Protein AF-D7WBK7-F1 (afdb_monomer)

Sequence (264 aa):
MLPGDPGERTDLVVMHDDGRWTGSPGAQDPRPALSLAKLYLGYWVLLEGKPEDQGKVLRMIRTSSDAVAGELDAAYPEAINEVAELFELTNTYSGGFWGRSSTSPYDLARFITAIIDDPVAEPIIRGMANHAPFAEDGFKQDFGTDQMAGVIGSKFGWSDDRSGAFGSVSFGPSWVIAAMSYGDVDEHTNDVHDWIDQSEDDLIFNLDHEEAEERGLTDGTDRLQVWLSDYGRSEPVPAIRPIIPEDDTDGRDTEDADDRDADD

Solvent-accessible surface area (backbone atoms only — not comparable to full-atom values): 14858 Å² total; per-residue (Å²): 134,66,95,71,48,68,51,76,36,37,21,24,26,41,33,36,77,90,36,41,31,33,21,28,88,34,12,63,50,63,42,80,24,24,55,46,36,52,57,38,39,36,46,35,28,49,74,74,42,56,72,78,56,34,71,44,33,33,56,28,54,17,25,60,30,61,70,55,48,53,54,50,35,71,75,42,75,57,26,40,42,54,40,19,60,72,68,68,26,88,41,36,39,61,59,88,44,59,65,54,10,32,25,13,21,40,46,52,24,52,50,51,66,69,36,71,87,34,78,71,34,44,48,51,55,53,10,23,49,55,42,36,69,40,29,73,90,64,50,75,60,75,54,32,45,55,69,43,87,70,54,57,28,36,49,56,20,56,37,96,82,58,46,61,30,29,33,23,36,20,32,41,98,60,37,22,35,13,35,38,21,57,31,31,64,65,59,37,25,50,51,45,56,72,41,51,57,75,85,70,86,78,84,73,94,85,78,63,74,69,70,43,54,80,72,70,70,66,84,87,53,102,76,82,89,70,78,45,49,104,70,60,48,75,50,77,57,79,89,72,80,82,87,69,82,79,77,94,74,83,84,90,75,84,89,78,83,88,84,81,88,81,93,132

InterPro domains:
  IPR012338 Beta-lactamase/transpeptidase-like [G3DSA:3.40.710.10] (1-200)
  IPR012338 Beta-lactamase/transpeptidase-like [SSF56601] (14-181)

Secondary structure (DSSP, 8-state):
--TT-TTTSEEEEEEETTSEEEE-TTTTS-EE-GGGHHHHHHHHHHHHS-HHHHHHHHHHHHTT-HHHHHHHHHH-TTHHHHHHHHTT-TT-B--SSGGG-EE-HHHHHHHHHHHTT-GGGHHHHHHHHT--SB-TTS-B---GGGGSTT--EEEEEE-TTSSSEEEEEEE-SSEEEEEEEES-HHHHHHHHHHHS---S---S----HHHHHHTT--SSSS-----S-TT-EEEEPPPPPP-------S--------------

Radius of gyration: 22.26 Å; Cα contacts (8 Å, |Δi|>4): 476; chains: 1; bounding box: 55×45×94 Å

Structure (mmCIF, N/CA/C/O backbone):
data_AF-D7WBK7-F1
#
_entry.id   AF-D7WBK7-F1
#
loop_
_atom_site.group_PDB
_atom_site.id
_atom_site.type_symbol
_atom_site.label_atom_id
_atom_site.label_alt_id
_atom_site.label_comp_id
_atom_site.label_asym_id
_atom_site.label_entity_id
_atom_site.label_seq_id
_atom_site.pdbx_PDB_ins_code
_atom_site.Cartn_x
_atom_site.Cartn_y
_atom_site.Cartn_z
_atom_site.occupancy
_atom_site.B_iso_or_equiv
_atom_site.auth_seq_id
_atom_site.auth_comp_id
_atom_site.auth_asym_id
_atom_site.auth_atom_id
_atom_site.pdbx_PDB_model_num
ATOM 1 N N . MET A 1 1 ? 21.405 3.377 -19.197 1.00 36.50 1 MET A N 1
ATOM 2 C CA . MET A 1 1 ? 20.232 4.254 -19.091 1.00 36.50 1 MET A CA 1
ATOM 3 C C . MET A 1 1 ? 19.285 3.920 -20.214 1.00 36.50 1 MET A C 1
ATOM 5 O O . MET A 1 1 ? 19.397 4.457 -21.316 1.00 36.50 1 MET A O 1
ATOM 9 N N . LEU A 1 2 ? 18.413 2.960 -19.934 1.00 33.00 2 LEU A N 1
ATOM 10 C CA . LEU A 1 2 ? 17.115 2.924 -20.586 1.00 33.00 2 LEU A CA 1
ATOM 11 C C . LEU A 1 2 ? 16.309 4.099 -19.989 1.00 33.00 2 LEU A C 1
ATOM 13 O O . LEU A 1 2 ? 16.492 4.406 -18.813 1.00 33.00 2 LEU A O 1
ATOM 17 N N . PRO A 1 3 ? 15.497 4.830 -20.763 1.00 34.88 3 PRO A N 1
ATOM 18 C CA . PRO A 1 3 ? 14.554 5.777 -20.174 1.00 34.88 3 PRO A CA 1
ATOM 19 C C . PRO A 1 3 ? 13.592 5.018 -19.244 1.00 34.88 3 PRO A C 1
ATOM 21 O O . PRO A 1 3 ? 12.975 4.054 -19.691 1.00 34.88 3 PRO A O 1
ATOM 24 N N . GLY A 1 4 ? 13.478 5.447 -17.982 1.00 47.03 4 GLY A N 1
ATOM 25 C CA . GLY A 1 4 ? 12.690 4.744 -16.958 1.00 47.03 4 GLY A CA 1
ATOM 26 C C . GLY A 1 4 ? 13.514 3.976 -15.923 1.00 47.03 4 GLY A C 1
ATOM 27 O O . GLY A 1 4 ? 12.983 3.053 -15.317 1.00 47.03 4 GLY A O 1
ATOM 28 N N . ASP A 1 5 ? 14.787 4.336 -15.710 1.00 50.59 5 ASP A N 1
ATOM 29 C CA . ASP A 1 5 ? 15.568 3.722 -14.637 1.00 50.59 5 ASP A CA 1
ATOM 30 C C . ASP A 1 5 ? 14.857 3.913 -13.262 1.00 50.59 5 ASP A C 1
ATOM 32 O O . ASP A 1 5 ? 14.190 4.924 -12.996 1.00 50.59 5 ASP A O 1
ATOM 36 N N . PRO A 1 6 ? 14.989 2.932 -12.367 1.00 50.88 6 PRO A N 1
ATOM 37 C CA . PRO A 1 6 ? 14.501 2.969 -10.982 1.00 50.88 6 PRO A CA 1
ATOM 38 C C . PRO A 1 6 ? 14.918 4.207 -10.202 1.00 50.88 6 PRO A C 1
ATOM 40 O O . PRO A 1 6 ? 16.070 4.641 -10.241 1.00 50.88 6 PRO A O 1
ATOM 43 N N . GLY A 1 7 ? 13.987 4.747 -9.426 1.00 52.56 7 GLY A N 1
ATOM 44 C CA . GLY A 1 7 ? 14.188 6.005 -8.711 1.00 52.56 7 GLY A CA 1
ATOM 45 C C . GLY A 1 7 ? 14.014 7.256 -9.574 1.00 52.56 7 GLY A C 1
ATOM 46 O O . GLY A 1 7 ? 13.924 8.344 -9.015 1.00 52.56 7 GLY A O 1
ATOM 47 N N . GLU A 1 8 ? 13.881 7.144 -10.905 1.00 70.81 8 GLU A N 1
ATOM 48 C CA . GLU A 1 8 ? 13.374 8.252 -11.731 1.00 70.81 8 GLU A CA 1
ATOM 49 C C . GLU A 1 8 ? 11.854 8.164 -11.899 1.00 70.81 8 GLU A C 1
ATOM 51 O O . GLU A 1 8 ? 11.136 9.112 -11.573 1.00 70.81 8 GLU A O 1
ATOM 56 N N . ARG A 1 9 ? 11.343 7.016 -12.371 1.00 86.69 9 ARG A N 1
ATOM 57 C CA . ARG A 1 9 ? 9.902 6.816 -12.602 1.00 86.69 9 ARG A CA 1
ATOM 58 C C . ARG A 1 9 ? 9.242 5.980 -11.519 1.00 86.69 9 ARG A C 1
ATOM 60 O O . ARG A 1 9 ? 8.265 6.438 -10.921 1.00 86.69 9 ARG A O 1
ATOM 67 N N . THR A 1 10 ? 9.793 4.797 -11.275 1.00 89.25 10 THR A N 1
ATOM 68 C CA . THR A 1 10 ? 9.223 3.774 -10.397 1.00 89.25 10 THR A CA 1
ATOM 69 C C . THR A 1 10 ? 10.152 3.504 -9.231 1.00 89.25 10 THR A C 1
ATOM 71 O O . THR A 1 10 ? 11.354 3.311 -9.414 1.00 89.25 10 THR A O 1
ATOM 74 N N . ASP A 1 11 ? 9.572 3.486 -8.037 1.00 89.75 11 ASP A N 1
ATOM 75 C CA . ASP A 1 11 ? 10.209 2.961 -6.842 1.00 89.75 11 ASP A CA 1
ATOM 76 C C . ASP A 1 11 ? 9.487 1.710 -6.376 1.00 89.75 11 ASP A C 1
ATOM 78 O O . ASP A 1 11 ? 8.262 1.625 -6.471 1.00 89.75 11 ASP A O 1
ATOM 82 N N . LEU A 1 12 ? 10.244 0.744 -5.862 1.00 91.06 12 LEU A N 1
ATOM 83 C CA . LEU A 1 12 ? 9.684 -0.509 -5.378 1.00 91.06 12 LEU A CA 1
ATOM 84 C C . LEU A 1 12 ? 10.500 -1.124 -4.256 1.00 91.06 12 LEU A C 1
ATOM 86 O O . LEU A 1 12 ? 11.667 -0.786 -4.050 1.00 91.06 12 LEU A O 1
ATOM 90 N N . VAL A 1 13 ? 9.872 -2.067 -3.568 1.00 89.56 13 VAL A N 1
ATOM 91 C CA . VAL A 1 13 ? 10.477 -2.895 -2.536 1.00 89.56 13 VAL A CA 1
ATOM 92 C C . VAL A 1 13 ? 9.879 -4.299 -2.569 1.00 89.56 13 VAL A C 1
ATOM 94 O O . VAL A 1 13 ? 8.690 -4.472 -2.834 1.00 89.56 13 VAL A O 1
ATOM 97 N N . VAL A 1 14 ? 10.707 -5.283 -2.246 1.00 89.56 14 VAL A N 1
ATOM 98 C CA . VAL A 1 14 ? 10.334 -6.634 -1.840 1.00 89.56 14 VAL A CA 1
ATOM 99 C C . VAL A 1 14 ? 10.775 -6.791 -0.389 1.00 89.56 14 VAL A C 1
ATOM 101 O O . VAL A 1 14 ? 11.952 -6.620 -0.080 1.00 89.56 14 VAL A O 1
ATOM 104 N N . MET A 1 15 ? 9.840 -7.069 0.509 1.00 88.19 15 MET A N 1
ATOM 105 C CA . MET A 1 15 ? 10.082 -7.319 1.927 1.00 88.19 15 MET A CA 1
ATOM 106 C C . MET A 1 15 ? 9.795 -8.782 2.238 1.00 88.19 15 MET A C 1
ATOM 108 O O . MET A 1 15 ? 8.803 -9.321 1.760 1.00 88.19 15 MET A O 1
ATOM 112 N N . HIS A 1 16 ? 10.654 -9.410 3.030 1.00 83.88 16 HIS A N 1
ATOM 113 C CA . HIS A 1 16 ? 10.532 -10.795 3.467 1.00 83.88 16 HIS A CA 1
ATOM 114 C C . HIS A 1 16 ? 10.109 -10.866 4.937 1.00 83.88 16 HIS A C 1
ATOM 116 O O . HIS A 1 16 ? 10.359 -9.946 5.721 1.00 83.88 16 HIS A O 1
ATOM 122 N N . ASP A 1 17 ? 9.479 -11.976 5.307 1.00 77.50 17 ASP A N 1
ATOM 123 C CA . ASP A 1 17 ? 9.024 -12.271 6.671 1.00 77.50 17 ASP A CA 1
ATOM 124 C C . ASP A 1 17 ? 10.165 -12.350 7.703 1.00 77.50 17 ASP A C 1
ATOM 126 O O . ASP A 1 17 ? 9.974 -12.028 8.875 1.00 77.50 17 ASP A O 1
ATOM 130 N N . ASP A 1 18 ? 11.377 -12.689 7.262 1.00 74.81 18 ASP A N 1
ATOM 131 C CA . ASP A 1 18 ? 12.598 -12.655 8.074 1.00 74.81 18 ASP A CA 1
ATOM 132 C C . ASP A 1 18 ? 13.130 -11.237 8.351 1.00 74.81 18 ASP A C 1
ATOM 134 O O . ASP A 1 18 ? 14.172 -11.062 8.991 1.00 74.81 18 ASP A O 1
ATOM 138 N N . GLY A 1 19 ? 12.405 -10.216 7.892 1.00 75.12 19 GLY A N 1
ATOM 139 C CA . GLY A 1 19 ? 12.714 -8.819 8.133 1.00 75.12 19 GLY A CA 1
ATOM 140 C C . GLY A 1 19 ? 13.811 -8.279 7.230 1.00 75.12 19 GLY A C 1
ATOM 141 O O . GLY A 1 19 ? 14.358 -7.227 7.533 1.00 75.12 19 GLY A O 1
ATOM 142 N N . ARG A 1 20 ? 14.171 -8.938 6.130 1.00 80.62 20 ARG A N 1
ATOM 143 C CA . ARG A 1 20 ? 15.024 -8.331 5.097 1.00 80.62 20 ARG A CA 1
ATOM 144 C C . ARG A 1 20 ? 14.178 -7.710 4.004 1.00 80.62 20 ARG A C 1
ATOM 146 O O . ARG A 1 20 ? 13.092 -8.189 3.696 1.00 80.62 20 ARG A O 1
ATOM 153 N N . TRP A 1 21 ? 14.698 -6.675 3.363 1.00 84.00 21 TRP A N 1
ATOM 154 C CA . TRP A 1 21 ? 14.070 -6.102 2.181 1.00 84.00 21 TRP A CA 1
ATOM 155 C C . TRP A 1 21 ? 15.093 -5.790 1.100 1.00 84.00 21 TRP A C 1
ATOM 157 O O . TRP A 1 21 ? 16.271 -5.596 1.389 1.00 84.00 21 TRP A O 1
ATOM 167 N N . THR A 1 22 ? 14.644 -5.764 -0.153 1.00 79.94 22 THR A N 1
ATOM 168 C CA . THR A 1 22 ? 15.409 -5.248 -1.293 1.00 79.94 22 THR A CA 1
ATOM 169 C C . THR A 1 22 ? 14.552 -4.297 -2.113 1.00 79.94 22 THR A C 1
ATOM 171 O O . THR A 1 22 ? 13.362 -4.537 -2.269 1.00 79.94 22 THR A O 1
ATOM 174 N N . GLY A 1 23 ? 15.104 -3.194 -2.613 1.00 80.38 23 GLY A N 1
ATOM 175 C CA . GLY A 1 23 ? 14.315 -2.212 -3.358 1.00 80.38 23 GLY A CA 1
ATOM 176 C C . GLY A 1 23 ? 15.128 -1.234 -4.193 1.00 80.38 23 GLY A C 1
ATOM 177 O O . GLY A 1 23 ? 16.359 -1.285 -4.226 1.00 80.38 23 GLY A O 1
ATOM 178 N N . SER A 1 24 ? 14.428 -0.329 -4.874 1.00 82.12 24 SER A N 1
ATOM 179 C CA . SER A 1 24 ? 15.047 0.766 -5.625 1.00 82.12 24 SER A CA 1
ATOM 180 C C . SER A 1 24 ? 15.764 1.760 -4.691 1.00 82.12 24 SER A C 1
ATOM 182 O O . SER A 1 24 ? 15.468 1.832 -3.494 1.00 82.12 24 SER A O 1
ATOM 184 N N . PRO A 1 25 ? 16.684 2.596 -5.211 1.00 79.69 25 PRO A N 1
ATOM 185 C CA . PRO A 1 25 ? 17.304 3.663 -4.426 1.00 79.69 25 PRO A CA 1
ATOM 186 C C . PRO A 1 25 ? 16.321 4.628 -3.745 1.00 79.69 25 PRO A C 1
ATOM 188 O O . PRO A 1 25 ? 16.647 5.115 -2.664 1.00 79.69 25 PRO A O 1
ATOM 191 N N . GLY A 1 26 ? 15.162 4.887 -4.364 1.00 83.31 26 GLY A N 1
ATOM 192 C CA . GLY A 1 26 ? 14.087 5.742 -3.850 1.00 83.31 26 GLY A CA 1
ATOM 193 C C . GLY A 1 26 ? 12.952 4.970 -3.168 1.00 83.31 26 GLY A C 1
ATOM 194 O O . GLY A 1 26 ? 11.873 5.516 -2.971 1.00 83.31 26 GLY A O 1
ATOM 195 N N . ALA A 1 27 ? 13.154 3.705 -2.775 1.00 86.94 27 ALA A N 1
ATOM 196 C CA . ALA A 1 27 ? 12.112 2.888 -2.136 1.00 86.94 27 ALA A CA 1
ATOM 197 C C . ALA A 1 27 ? 11.504 3.526 -0.871 1.00 86.94 27 ALA A C 1
ATOM 199 O O . ALA A 1 27 ? 10.378 3.203 -0.497 1.00 86.94 27 ALA A O 1
ATOM 200 N N . GLN A 1 28 ? 12.241 4.425 -0.214 1.00 92.38 28 GLN A N 1
ATOM 201 C CA . GLN A 1 28 ? 11.796 5.177 0.961 1.00 92.38 28 GLN A CA 1
ATOM 202 C C . GLN A 1 28 ? 11.263 6.577 0.623 1.00 92.38 28 GLN A C 1
ATOM 204 O O . GLN A 1 28 ? 10.717 7.234 1.504 1.00 92.38 28 GLN A O 1
ATOM 209 N N . ASP A 1 29 ? 11.372 7.036 -0.623 1.00 92.31 29 ASP A N 1
ATOM 210 C CA . ASP A 1 29 ? 10.924 8.371 -1.002 1.00 92.31 29 ASP A CA 1
ATOM 211 C C . ASP A 1 29 ? 9.384 8.429 -1.055 1.00 92.31 29 ASP A C 1
ATOM 213 O O . ASP A 1 29 ? 8.739 7.550 -1.641 1.00 92.31 29 ASP A O 1
ATOM 217 N N . PRO A 1 30 ? 8.756 9.455 -0.448 1.00 96.19 30 PRO A N 1
ATOM 218 C CA . PRO A 1 30 ? 7.307 9.573 -0.433 1.00 96.19 30 PRO A CA 1
ATOM 219 C C . PRO A 1 30 ? 6.746 9.895 -1.825 1.00 96.19 30 PRO A C 1
ATOM 221 O O . PRO A 1 30 ? 7.193 10.812 -2.520 1.00 96.19 30 PRO A O 1
ATOM 224 N N . ARG A 1 31 ? 5.685 9.180 -2.191 1.00 95.88 31 ARG A N 1
ATOM 225 C CA . ARG A 1 31 ? 4.875 9.315 -3.405 1.00 95.88 31 ARG A CA 1
ATOM 226 C C . ARG A 1 31 ? 3.385 9.400 -3.029 1.00 95.88 31 ARG A C 1
ATOM 228 O O . ARG A 1 31 ? 3.012 9.036 -1.910 1.00 95.88 31 ARG A O 1
ATOM 235 N N . PRO A 1 32 ? 2.501 9.884 -3.922 1.00 96.81 32 PRO A N 1
ATOM 236 C CA . PRO A 1 32 ? 1.066 9.935 -3.641 1.00 96.81 32 PRO A CA 1
ATOM 237 C C . PRO A 1 32 ? 0.505 8.547 -3.296 1.00 96.81 32 PRO A C 1
ATOM 239 O O . PRO A 1 32 ? 0.615 7.623 -4.096 1.00 96.81 32 PRO A O 1
ATOM 242 N N . ALA A 1 33 ? -0.122 8.399 -2.128 1.00 97.50 33 ALA A N 1
ATOM 243 C CA . ALA A 1 33 ? -0.659 7.119 -1.661 1.00 97.50 33 ALA A CA 1
ATOM 244 C C . ALA A 1 33 ? -1.931 6.700 -2.415 1.00 97.50 33 ALA A C 1
ATOM 246 O O . ALA A 1 33 ? -2.200 5.509 -2.568 1.00 97.50 33 ALA A O 1
ATOM 247 N N . LEU A 1 34 ? -2.720 7.658 -2.915 1.00 96.38 34 LEU A N 1
ATOM 248 C CA . LEU A 1 34 ? -3.926 7.384 -3.707 1.00 96.38 34 LEU A CA 1
ATOM 249 C C . LEU A 1 34 ? -4.865 6.420 -2.946 1.00 96.38 34 LEU A C 1
ATOM 251 O O . LEU A 1 34 ? -5.047 6.530 -1.733 1.00 96.38 34 LEU A O 1
ATOM 255 N N . SER A 1 35 ? -5.447 5.433 -3.631 1.00 98.25 35 SER A N 1
ATOM 256 C CA . SER A 1 35 ? -6.278 4.398 -3.000 1.00 98.25 35 SER A CA 1
ATOM 257 C C . SER A 1 35 ? -5.526 3.413 -2.092 1.00 98.25 35 SER A C 1
ATOM 259 O O . SER A 1 35 ? -6.189 2.612 -1.429 1.00 98.25 35 SER A O 1
ATOM 261 N N . LEU A 1 36 ? -4.192 3.471 -2.003 1.00 98.81 36 LEU A N 1
ATOM 262 C CA . LEU A 1 36 ? -3.419 2.686 -1.030 1.00 98.81 36 LEU A CA 1
ATOM 263 C C . LEU A 1 36 ? -3.611 3.235 0.391 1.00 98.81 36 LEU A C 1
ATOM 265 O O . LEU A 1 36 ? -3.623 2.461 1.341 1.00 98.81 36 LEU A O 1
ATOM 269 N N . ALA A 1 37 ? -3.901 4.536 0.541 1.00 98.69 37 ALA A N 1
ATOM 270 C CA . ALA A 1 37 ? -4.185 5.165 1.836 1.00 98.69 37 ALA A CA 1
ATOM 271 C C . ALA A 1 37 ? -5.360 4.518 2.597 1.00 98.69 37 ALA A C 1
ATOM 273 O O . ALA A 1 37 ? -5.430 4.579 3.824 1.00 98.69 37 ALA A O 1
ATOM 274 N N . LYS A 1 38 ? -6.268 3.850 1.871 1.00 98.81 38 LYS A N 1
ATOM 275 C CA . LYS A 1 38 ? -7.394 3.097 2.441 1.00 98.81 38 LYS A CA 1
ATOM 276 C C . LYS A 1 38 ? -6.939 1.951 3.353 1.00 98.81 38 LYS A C 1
ATOM 278 O O . LYS A 1 38 ? -7.721 1.537 4.200 1.00 98.81 38 LYS A O 1
ATOM 283 N N . LEU A 1 39 ? -5.712 1.448 3.189 1.00 98.88 39 LEU A N 1
ATOM 284 C CA . LEU A 1 39 ? -5.122 0.430 4.062 1.00 98.88 39 LEU A CA 1
ATOM 285 C C . LEU A 1 39 ? -4.903 0.985 5.476 1.00 98.88 39 LEU A C 1
ATOM 287 O O . LEU A 1 39 ? -5.374 0.391 6.441 1.00 98.88 39 LEU A O 1
ATOM 291 N N . TYR A 1 40 ? -4.284 2.164 5.584 1.00 98.81 40 TYR A N 1
ATOM 292 C CA . TYR A 1 40 ? -4.043 2.836 6.864 1.00 98.81 40 TYR A CA 1
ATOM 293 C C . TYR A 1 40 ? -5.350 3.280 7.522 1.00 98.81 40 TYR A C 1
ATOM 295 O O . TYR A 1 40 ? -5.608 2.955 8.677 1.00 98.81 40 TYR A O 1
ATOM 303 N N . LEU A 1 41 ? -6.222 3.942 6.753 1.00 98.88 41 LEU A N 1
ATOM 304 C CA . LEU A 1 41 ? -7.547 4.350 7.225 1.00 98.88 41 LEU A CA 1
ATOM 305 C C . LEU A 1 41 ? -8.367 3.144 7.705 1.00 98.88 41 LEU A C 1
ATOM 307 O O . LEU A 1 41 ? -8.983 3.187 8.764 1.00 98.88 41 LEU A O 1
ATOM 311 N N . GLY A 1 42 ? -8.363 2.056 6.931 1.00 98.81 42 GLY A N 1
ATOM 312 C CA . GLY A 1 42 ? -9.075 0.832 7.275 1.00 98.81 42 GLY A CA 1
ATOM 313 C C . GLY A 1 42 ? -8.565 0.206 8.566 1.00 98.81 42 GLY A C 1
ATOM 314 O O . GLY A 1 42 ? -9.377 -0.235 9.371 1.00 98.81 42 GLY A O 1
ATOM 315 N N . TYR A 1 43 ? -7.249 0.193 8.781 1.00 98.81 43 TYR A N 1
ATOM 316 C CA . TYR A 1 43 ? -6.663 -0.420 9.970 1.00 98.81 43 TYR A CA 1
ATOM 317 C C . TYR A 1 43 ? -7.030 0.354 11.230 1.00 98.81 43 TYR A C 1
ATOM 319 O O . TYR A 1 43 ? -7.508 -0.241 12.191 1.00 98.81 43 TYR A O 1
ATOM 327 N N . TRP A 1 44 ? -6.912 1.682 11.188 1.00 98.62 44 TRP A N 1
ATOM 328 C CA . TRP A 1 44 ? -7.348 2.526 12.296 1.00 98.62 44 TRP A CA 1
ATOM 329 C C . TRP A 1 44 ? -8.826 2.296 12.623 1.00 98.62 44 TRP A C 1
ATOM 331 O O . TRP A 1 44 ? -9.189 2.094 13.775 1.00 98.62 44 TRP A O 1
ATOM 341 N N . VAL A 1 45 ? -9.692 2.253 11.602 1.00 98.81 45 VAL A N 1
ATOM 342 C CA . VAL A 1 45 ? -11.132 2.029 11.803 1.00 98.81 45 VAL A CA 1
ATOM 343 C C . VAL A 1 45 ? -11.406 0.661 12.425 1.00 98.81 45 VAL A C 1
ATOM 345 O O . VAL A 1 45 ? -12.318 0.549 13.238 1.00 98.81 45 VAL A O 1
ATOM 348 N N . LEU A 1 46 ? -10.635 -0.371 12.076 1.00 98.75 46 LEU A N 1
ATOM 349 C CA . LEU A 1 46 ? -10.749 -1.696 12.691 1.00 98.75 46 LEU A CA 1
ATOM 350 C C . LEU A 1 46 ? -10.314 -1.708 14.156 1.00 98.75 46 LEU A C 1
ATOM 352 O O . LEU A 1 46 ? -10.915 -2.435 14.943 1.00 98.75 46 LEU A O 1
ATOM 356 N N . LEU A 1 47 ? -9.323 -0.894 14.510 1.00 97.69 47 LEU A N 1
ATOM 357 C CA . LEU A 1 47 ? -8.797 -0.798 15.866 1.00 97.69 47 LEU A CA 1
ATOM 358 C C . LEU A 1 47 ? -9.690 0.062 16.781 1.00 97.69 47 LEU A C 1
ATOM 360 O O . LEU A 1 47 ? -10.095 -0.393 17.844 1.00 97.69 47 LEU A O 1
ATOM 364 N N . GLU A 1 48 ? -10.052 1.267 16.335 1.00 97.88 48 GLU A N 1
ATOM 365 C CA . GLU A 1 48 ? -10.648 2.327 17.171 1.00 97.88 48 GLU A CA 1
ATOM 366 C C . GLU A 1 48 ? -12.056 2.757 16.716 1.00 97.88 48 GLU A C 1
ATOM 368 O O . GLU A 1 48 ? -12.815 3.404 17.445 1.00 97.88 48 GLU A O 1
ATOM 373 N N . GLY A 1 49 ? -12.430 2.421 15.480 1.00 97.94 49 GLY A N 1
ATOM 374 C CA . GLY A 1 49 ? -13.687 2.852 14.877 1.00 97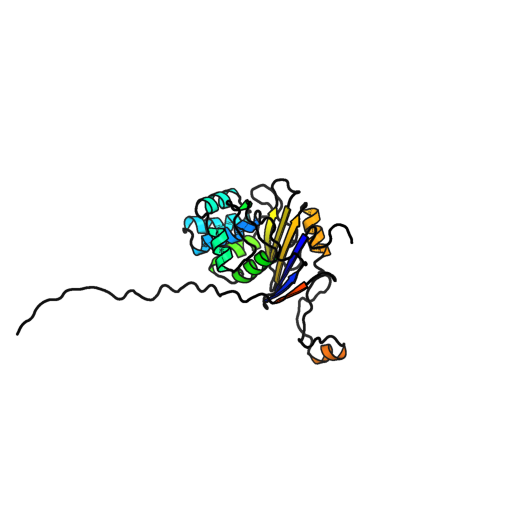.94 49 GLY A CA 1
ATOM 375 C C . GLY A 1 49 ? -14.917 2.186 15.493 1.00 97.94 49 GLY A C 1
ATOM 376 O O . GLY A 1 49 ? -14.875 1.108 16.085 1.00 97.94 49 GLY A O 1
ATOM 377 N N . LYS A 1 50 ? -16.083 2.810 15.303 1.00 97.81 50 LYS A N 1
ATOM 378 C CA . LYS A 1 50 ? -17.360 2.225 15.742 1.00 97.81 50 LYS A CA 1
ATOM 379 C C . LYS A 1 50 ? -17.656 0.927 14.977 1.00 97.81 50 LYS A C 1
ATOM 381 O O . LYS A 1 50 ? -17.345 0.851 13.787 1.00 97.81 50 LYS A O 1
ATOM 386 N N . PRO A 1 51 ? -18.387 -0.039 15.568 1.00 97.69 51 PRO A N 1
ATOM 387 C CA . PRO A 1 51 ? -18.712 -1.307 14.901 1.00 97.69 51 PRO A CA 1
ATOM 388 C C . PRO A 1 51 ? -19.372 -1.162 13.518 1.00 97.69 51 PRO A C 1
ATOM 390 O O . PRO A 1 51 ? -19.135 -1.962 12.614 1.00 97.69 51 PRO A O 1
ATOM 393 N N . GLU A 1 52 ? -20.193 -0.125 13.328 1.00 97.69 52 GLU A N 1
ATOM 394 C CA . GLU A 1 52 ? -20.831 0.171 12.039 1.00 97.69 52 GLU A CA 1
ATOM 395 C C . GLU A 1 52 ? -19.820 0.565 10.952 1.00 97.69 52 GLU A C 1
ATOM 397 O O . GLU A 1 52 ? -20.014 0.232 9.784 1.00 97.69 52 GLU A O 1
ATOM 402 N N . ASP A 1 53 ? -18.739 1.244 11.332 1.00 98.69 53 ASP A N 1
ATOM 403 C CA . ASP A 1 53 ? -17.673 1.684 10.434 1.00 98.69 53 ASP A CA 1
ATOM 404 C C . ASP A 1 53 ? -16.666 0.563 10.168 1.00 98.69 53 ASP A C 1
ATOM 406 O O . ASP A 1 53 ? -16.286 0.343 9.016 1.00 98.69 53 ASP A O 1
ATOM 410 N N . GLN A 1 54 ? -16.340 -0.231 11.194 1.00 98.56 54 GLN A N 1
ATOM 411 C CA . GLN A 1 54 ? -15.557 -1.467 11.065 1.00 98.56 54 GLN A CA 1
ATOM 412 C C . GLN A 1 54 ? -16.145 -2.392 9.988 1.00 98.56 54 GLN A C 1
ATOM 414 O O . GLN A 1 54 ? -15.433 -2.882 9.107 1.00 98.56 54 GLN A O 1
ATOM 419 N N . GLY A 1 55 ? -17.474 -2.556 9.983 1.00 97.38 55 GLY A N 1
ATOM 420 C CA . GLY A 1 55 ? -18.191 -3.363 8.992 1.00 97.38 55 GLY A CA 1
ATOM 421 C C . GLY A 1 55 ? -18.051 -2.883 7.538 1.00 97.38 55 GLY A C 1
ATOM 422 O O . GLY A 1 55 ? -18.333 -3.648 6.611 1.00 97.38 55 GLY A O 1
ATOM 423 N N . LYS A 1 56 ? -17.595 -1.645 7.304 1.00 98.62 56 LYS A N 1
ATOM 424 C CA . LYS A 1 56 ? -17.406 -1.073 5.960 1.00 98.62 56 LYS A CA 1
ATOM 425 C C . LYS A 1 56 ? -16.018 -1.363 5.381 1.00 98.62 56 LYS A C 1
ATOM 427 O O . LYS A 1 56 ? -15.869 -1.345 4.155 1.00 98.62 56 LYS A O 1
ATOM 432 N N . VAL A 1 57 ? -15.023 -1.669 6.221 1.00 98.88 57 VAL A N 1
ATOM 433 C CA . VAL A 1 57 ? -13.607 -1.764 5.815 1.00 98.88 57 VAL A CA 1
ATOM 434 C C . VAL A 1 57 ? -13.380 -2.844 4.760 1.00 98.88 57 VAL A C 1
ATOM 436 O O . VAL A 1 57 ? -12.779 -2.565 3.724 1.00 98.88 57 VAL A O 1
ATOM 439 N N . LEU A 1 58 ? -13.949 -4.042 4.938 1.00 98.44 58 LEU A N 1
ATOM 440 C CA . LEU A 1 58 ? -13.817 -5.125 3.954 1.00 98.44 58 LEU A CA 1
ATOM 441 C C . LEU A 1 58 ? -14.275 -4.689 2.552 1.00 98.44 58 LEU A C 1
ATOM 443 O O . LEU A 1 58 ? -13.589 -4.941 1.560 1.00 98.44 58 LEU A O 1
ATOM 447 N N . ARG A 1 59 ? -15.435 -4.021 2.459 1.00 98.19 59 ARG A N 1
ATOM 448 C CA . ARG A 1 59 ? -15.961 -3.508 1.185 1.00 98.19 59 ARG A CA 1
ATOM 449 C C . ARG A 1 59 ? -15.044 -2.427 0.620 1.00 98.19 59 ARG A C 1
ATOM 451 O O . ARG A 1 59 ? -14.736 -2.476 -0.568 1.00 98.19 59 ARG A O 1
ATOM 458 N N . MET A 1 60 ? -14.609 -1.485 1.460 1.00 98.81 60 MET A N 1
ATOM 459 C CA . MET A 1 60 ? -13.720 -0.394 1.058 1.00 98.81 60 MET A CA 1
ATOM 460 C C . MET A 1 60 ? -12.451 -0.918 0.391 1.00 98.81 60 MET A C 1
ATOM 462 O O . MET A 1 60 ? -12.108 -0.453 -0.694 1.00 98.81 60 MET A O 1
ATOM 466 N N . ILE A 1 61 ? -11.789 -1.898 1.009 1.00 98.88 61 ILE A N 1
ATOM 467 C CA . ILE A 1 61 ? -10.566 -2.500 0.475 1.00 98.88 61 ILE A CA 1
ATOM 468 C C . ILE A 1 61 ? -10.866 -3.274 -0.807 1.00 98.88 61 ILE A C 1
ATOM 470 O O . ILE A 1 61 ? -10.262 -2.996 -1.843 1.00 98.88 61 ILE A O 1
ATOM 474 N N . ARG A 1 62 ? -11.854 -4.178 -0.768 1.00 98.50 62 ARG A N 1
ATOM 475 C CA . ARG A 1 62 ? -12.180 -5.078 -1.881 1.00 98.50 62 ARG A CA 1
ATOM 476 C C . ARG A 1 62 ? -12.549 -4.347 -3.172 1.00 98.50 62 ARG A C 1
ATOM 478 O O . ARG A 1 62 ? -12.124 -4.756 -4.251 1.00 98.50 62 ARG A O 1
ATOM 485 N N . THR A 1 63 ? -13.380 -3.309 -3.088 1.00 98.44 63 THR A N 1
ATOM 486 C CA . THR A 1 63 ? -13.869 -2.575 -4.270 1.00 98.44 63 THR A CA 1
ATOM 487 C C . THR A 1 63 ? -13.188 -1.225 -4.451 1.00 98.44 63 THR A C 1
ATOM 489 O O . THR A 1 63 ? -13.634 -0.438 -5.280 1.00 98.44 63 THR A O 1
ATOM 492 N N . SER A 1 64 ? -12.161 -0.923 -3.651 1.00 98.44 64 SER A N 1
ATOM 493 C CA . SER A 1 64 ? -11.497 0.382 -3.616 1.00 98.44 64 SER A CA 1
ATOM 494 C C . SER A 1 64 ? -12.483 1.562 -3.544 1.00 98.44 64 SER A C 1
ATOM 496 O O . SER A 1 64 ? -12.340 2.537 -4.270 1.00 98.44 64 SER A O 1
ATOM 498 N N . SER A 1 65 ? -13.512 1.464 -2.693 1.00 98.69 65 SER A N 1
ATOM 499 C CA . SER A 1 65 ? -14.616 2.440 -2.646 1.00 98.69 65 SER A CA 1
ATOM 500 C C . SER A 1 65 ? -14.170 3.801 -2.102 1.00 98.69 65 SER A C 1
ATOM 502 O O . SER A 1 65 ? -13.856 3.930 -0.916 1.00 98.69 65 SER A O 1
ATOM 504 N N . ASP A 1 66 ? -14.195 4.829 -2.950 1.00 98.25 66 ASP A N 1
ATOM 505 C CA . ASP A 1 66 ? -13.915 6.218 -2.560 1.00 98.25 66 ASP A CA 1
ATOM 506 C C . ASP A 1 66 ? -15.027 6.818 -1.706 1.00 98.25 66 ASP A C 1
ATOM 508 O O . ASP A 1 66 ? -14.753 7.623 -0.819 1.00 98.25 66 ASP A O 1
ATOM 512 N N . ALA A 1 67 ? -16.276 6.402 -1.934 1.00 98.38 67 ALA A N 1
ATOM 513 C CA . ALA A 1 67 ? -17.410 6.858 -1.140 1.00 98.38 67 ALA A CA 1
ATOM 514 C C . ALA A 1 67 ? -17.262 6.435 0.328 1.00 98.38 67 ALA A C 1
ATOM 516 O O . ALA A 1 67 ? -17.417 7.261 1.224 1.00 98.38 67 ALA A O 1
ATOM 517 N N . VAL A 1 68 ? -16.902 5.167 0.569 1.00 98.75 68 VAL A N 1
ATOM 518 C CA . VAL A 1 68 ? -16.654 4.669 1.929 1.00 98.75 68 VAL A CA 1
ATOM 519 C C . VAL A 1 68 ? -15.405 5.313 2.525 1.00 98.75 68 VAL A C 1
ATOM 521 O O . VAL A 1 68 ? -15.440 5.729 3.676 1.00 98.75 68 VAL A O 1
ATOM 524 N N . ALA A 1 69 ? -14.322 5.448 1.754 1.00 98.69 69 ALA A N 1
ATOM 525 C CA . ALA A 1 69 ? -13.113 6.101 2.253 1.00 98.69 69 ALA A CA 1
ATOM 526 C C . ALA A 1 69 ? -13.360 7.563 2.641 1.00 98.69 69 ALA A C 1
ATOM 528 O O . ALA A 1 69 ? -12.909 7.991 3.693 1.00 98.69 69 ALA A O 1
ATOM 529 N N . GLY A 1 70 ? -14.122 8.314 1.841 1.00 98.50 70 GLY A N 1
ATOM 530 C CA . GLY A 1 70 ? -14.490 9.692 2.162 1.00 98.50 70 GLY A CA 1
ATOM 531 C C . GLY A 1 70 ? -15.375 9.806 3.404 1.00 98.50 70 GLY A C 1
ATOM 532 O O . GLY A 1 70 ? -15.201 10.734 4.186 1.00 98.50 70 GLY A O 1
ATOM 533 N N . GLU A 1 71 ? -16.298 8.863 3.611 1.00 98.56 71 GLU A N 1
ATOM 534 C CA . GLU A 1 71 ? -17.111 8.802 4.831 1.00 98.56 71 GLU A CA 1
ATOM 535 C C . GLU A 1 71 ? -16.248 8.536 6.074 1.00 98.56 71 GLU A C 1
ATOM 537 O O . GLU A 1 71 ? -16.367 9.254 7.066 1.00 98.56 71 GLU A O 1
ATOM 542 N N . LEU A 1 72 ? -15.364 7.536 6.005 1.00 98.75 72 LEU A N 1
ATOM 543 C CA . LEU A 1 72 ? -14.504 7.143 7.122 1.00 98.75 72 LEU A CA 1
ATOM 544 C C . LEU A 1 72 ? -13.445 8.207 7.441 1.00 98.75 72 LEU A C 1
ATOM 546 O O . LEU A 1 72 ? -13.264 8.538 8.603 1.00 98.75 72 LEU A O 1
ATOM 550 N N . ASP A 1 73 ? -12.801 8.795 6.433 1.00 98.56 73 ASP A N 1
ATOM 551 C CA . ASP A 1 73 ? -11.815 9.876 6.604 1.00 98.56 73 ASP A CA 1
ATOM 552 C C . ASP A 1 73 ? -12.453 11.141 7.201 1.00 98.56 73 ASP A C 1
ATOM 554 O O . ASP A 1 73 ? -11.852 11.820 8.026 1.00 98.56 73 ASP A O 1
ATOM 558 N N . ALA A 1 74 ? -13.707 11.444 6.844 1.00 98.25 74 ALA A N 1
ATOM 559 C CA . ALA A 1 74 ? -14.439 12.557 7.448 1.00 98.25 74 ALA A CA 1
ATOM 560 C C . ALA A 1 74 ? -14.821 12.293 8.915 1.00 98.25 74 ALA A C 1
ATOM 562 O O . ALA A 1 74 ? -14.918 13.240 9.699 1.00 98.25 74 ALA A O 1
ATOM 563 N N . ALA A 1 75 ? -15.076 11.033 9.273 1.00 98.44 75 ALA A N 1
ATOM 564 C CA . ALA A 1 75 ? -15.371 10.632 10.644 1.00 98.44 75 ALA A CA 1
ATOM 565 C C . ALA A 1 75 ? -14.108 10.552 11.519 1.00 98.44 75 ALA A C 1
ATOM 567 O O . ALA A 1 75 ? -14.196 10.864 12.706 1.00 98.44 75 ALA A O 1
ATOM 568 N N . TYR A 1 76 ? -12.973 10.172 10.924 1.00 98.25 76 TYR A N 1
ATOM 569 C CA . TYR A 1 76 ? -11.708 9.862 11.597 1.00 98.25 76 TYR A CA 1
ATOM 570 C C . TYR A 1 76 ? -10.508 10.511 10.868 1.00 98.25 76 TYR A C 1
ATOM 572 O O . TYR A 1 76 ? -9.671 9.809 10.292 1.00 98.25 76 TYR A O 1
ATOM 580 N N . PRO A 1 77 ? -10.414 11.854 10.829 1.00 97.38 77 PRO A N 1
ATOM 581 C CA . PRO A 1 77 ? -9.387 12.572 10.060 1.00 97.38 77 PRO A CA 1
ATOM 582 C C . PRO A 1 77 ? -7.940 12.341 10.543 1.00 97.38 77 PRO A C 1
ATOM 584 O O . PRO A 1 77 ? -6.986 12.621 9.812 1.00 97.38 77 PRO A O 1
ATOM 587 N N . GLU A 1 78 ? -7.760 11.855 11.769 1.00 97.56 78 GLU A N 1
ATOM 588 C CA . GLU A 1 78 ? -6.482 11.497 12.394 1.00 97.56 78 GLU A CA 1
ATOM 589 C C . GLU A 1 78 ? -5.935 10.134 11.944 1.00 97.56 78 GLU A C 1
ATOM 591 O O . GLU A 1 78 ? -4.724 9.909 12.006 1.00 97.56 78 GLU A O 1
ATOM 596 N N . ALA A 1 79 ? -6.803 9.259 11.428 1.00 98.31 79 ALA A N 1
ATOM 597 C CA . ALA A 1 79 ? -6.556 7.826 11.285 1.00 98.31 79 ALA A CA 1
ATOM 598 C C . ALA A 1 79 ? -5.238 7.468 10.580 1.00 98.31 79 ALA A C 1
ATOM 600 O O . ALA A 1 79 ? -4.469 6.631 11.049 1.00 98.31 79 ALA A O 1
ATOM 601 N N . ILE A 1 80 ? -4.957 8.110 9.442 1.00 98.62 80 ILE A N 1
ATOM 602 C CA . ILE A 1 80 ? -3.759 7.813 8.640 1.00 98.62 80 ILE A CA 1
ATOM 603 C C . ILE A 1 80 ? -2.481 8.207 9.386 1.00 98.62 80 ILE A C 1
ATOM 605 O O . ILE A 1 80 ? -1.498 7.473 9.333 1.00 98.62 80 ILE A O 1
ATOM 609 N N . ASN A 1 81 ? -2.488 9.352 10.073 1.00 98.31 81 ASN A N 1
ATOM 610 C CA . ASN A 1 81 ? -1.311 9.823 10.800 1.00 98.31 81 ASN A CA 1
ATOM 611 C C . ASN A 1 81 ? -1.070 8.981 12.057 1.00 98.31 81 ASN A C 1
ATOM 613 O O . ASN A 1 81 ? 0.072 8.624 12.319 1.00 98.31 81 ASN A O 1
ATOM 617 N N . GLU A 1 82 ? -2.121 8.602 12.788 1.00 98.06 82 GLU A N 1
ATOM 618 C CA . GLU A 1 82 ? -1.973 7.740 13.968 1.00 98.06 82 GLU A CA 1
ATOM 619 C C . GLU A 1 82 ? -1.481 6.337 13.600 1.00 98.06 82 GLU A C 1
ATOM 621 O O . GLU A 1 82 ? -0.626 5.788 14.289 1.00 98.06 82 GLU A O 1
ATOM 626 N N . VAL A 1 83 ? -1.930 5.773 12.471 1.00 98.25 83 VAL A N 1
ATOM 627 C CA . VAL A 1 83 ? -1.363 4.513 11.959 1.00 98.25 83 VAL A CA 1
ATOM 628 C C . VAL A 1 83 ? 0.085 4.693 11.516 1.00 98.25 83 VAL A C 1
ATOM 630 O O . VAL A 1 83 ? 0.919 3.836 11.803 1.00 98.25 83 VAL A O 1
ATOM 633 N N . ALA A 1 84 ? 0.424 5.805 10.861 1.00 98.12 84 ALA A N 1
ATOM 634 C CA . ALA A 1 84 ? 1.813 6.078 10.514 1.00 98.12 84 ALA A CA 1
ATOM 635 C C . ALA A 1 84 ? 2.709 6.157 11.761 1.00 98.12 84 ALA A C 1
ATOM 637 O O . ALA A 1 84 ? 3.798 5.587 11.768 1.00 98.12 84 ALA A O 1
ATOM 638 N N . GLU A 1 85 ? 2.243 6.788 12.838 1.00 96.81 85 GLU A N 1
ATOM 639 C CA . GLU A 1 85 ? 2.956 6.834 14.117 1.00 96.81 85 GLU A CA 1
ATOM 640 C C . GLU A 1 85 ? 3.052 5.450 14.777 1.00 96.81 85 GLU A C 1
ATOM 642 O O . GLU A 1 85 ? 4.144 5.048 15.185 1.00 96.81 85 GLU A O 1
ATOM 647 N N . LEU A 1 86 ? 1.949 4.695 14.822 1.00 95.94 86 LEU A N 1
ATOM 648 C CA . LEU A 1 86 ? 1.875 3.366 15.440 1.00 95.94 86 LEU A CA 1
ATOM 649 C C . LEU A 1 86 ? 2.867 2.370 14.821 1.00 95.94 86 LEU A C 1
ATOM 651 O O . LEU A 1 86 ? 3.493 1.592 15.540 1.00 95.94 86 LEU A O 1
ATOM 655 N N . PHE A 1 87 ? 3.029 2.409 13.497 1.00 95.75 87 PHE A N 1
ATOM 656 C CA . PHE A 1 87 ? 3.912 1.503 12.750 1.00 95.75 87 PHE A CA 1
ATOM 657 C C . PHE A 1 87 ? 5.275 2.118 12.390 1.00 95.75 87 PHE A C 1
ATOM 659 O O . PHE A 1 87 ? 6.078 1.492 11.686 1.00 95.75 87 PHE A O 1
ATOM 666 N N . GLU A 1 88 ? 5.555 3.329 12.884 1.00 96.12 88 GLU A N 1
ATOM 667 C CA . GLU A 1 88 ? 6.786 4.084 12.620 1.00 96.12 88 GLU A CA 1
ATOM 668 C C . GLU A 1 88 ? 7.040 4.302 11.106 1.00 96.12 88 GLU A C 1
ATOM 670 O O . GLU A 1 88 ? 8.166 4.199 10.614 1.00 96.12 88 GLU A O 1
ATOM 675 N N . LEU A 1 89 ? 5.978 4.595 10.346 1.00 96.75 89 LEU A N 1
ATOM 676 C CA . LEU A 1 89 ? 5.981 4.830 8.896 1.00 96.75 89 LEU A CA 1
ATOM 677 C C . LEU A 1 89 ? 6.385 6.277 8.579 1.00 96.75 89 LEU A C 1
ATOM 679 O O . LEU A 1 89 ? 5.557 7.154 8.333 1.00 96.75 89 LEU A O 1
ATOM 683 N N . THR A 1 90 ? 7.687 6.548 8.627 1.00 95.69 90 THR A N 1
ATOM 684 C CA . THR A 1 90 ? 8.238 7.918 8.572 1.00 95.69 90 THR A CA 1
ATOM 685 C C . THR A 1 90 ? 7.968 8.703 7.281 1.00 95.69 90 THR A C 1
ATOM 687 O O . THR A 1 90 ? 8.115 9.925 7.282 1.00 95.69 90 THR A O 1
ATOM 690 N N . ASN A 1 91 ? 7.568 8.038 6.195 1.00 97.88 91 ASN A N 1
ATOM 691 C CA . ASN A 1 91 ? 7.255 8.662 4.907 1.00 97.88 91 ASN A CA 1
ATOM 692 C C . ASN A 1 91 ? 5.757 8.595 4.576 1.00 97.88 91 ASN A C 1
ATOM 694 O O . ASN A 1 91 ? 5.359 8.924 3.456 1.00 97.88 91 ASN A O 1
ATOM 698 N N . THR A 1 92 ? 4.930 8.216 5.553 1.00 98.56 92 THR A N 1
ATOM 699 C CA . THR A 1 92 ? 3.478 8.115 5.432 1.00 98.56 92 THR A CA 1
ATOM 700 C C . THR A 1 92 ? 2.799 9.214 6.232 1.00 98.56 92 THR A C 1
ATOM 702 O O . THR A 1 92 ? 3.037 9.369 7.425 1.00 98.56 92 THR A O 1
ATOM 705 N N . TYR A 1 93 ? 1.960 10.009 5.572 1.00 98.12 93 TYR A N 1
ATOM 706 C CA . TYR A 1 93 ? 1.238 11.107 6.216 1.00 98.12 93 TYR A CA 1
ATOM 707 C C . TYR A 1 93 ? 0.024 11.540 5.395 1.00 98.12 93 TYR A C 1
ATOM 709 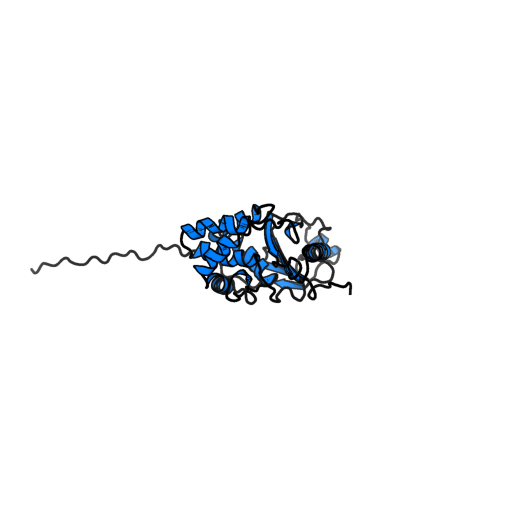O O . TYR A 1 93 ? 0.018 11.478 4.162 1.00 98.12 93 TYR A O 1
ATOM 717 N N . SER A 1 94 ? -1.005 12.033 6.081 1.00 94.94 94 SER A N 1
ATOM 718 C CA . SER A 1 94 ? -2.192 12.620 5.461 1.00 94.94 94 SER A CA 1
ATOM 719 C C . SER A 1 94 ? -1.893 13.993 4.853 1.00 94.94 94 SER A C 1
ATOM 721 O O . SER A 1 94 ? -1.221 14.837 5.448 1.00 94.94 94 SER A O 1
ATOM 723 N N . GLY A 1 95 ? -2.463 14.252 3.674 1.00 91.50 95 GLY A N 1
ATOM 724 C CA . GLY A 1 95 ? -2.471 15.567 3.020 1.00 91.50 95 GLY A CA 1
ATOM 725 C C . GLY A 1 95 ? -3.713 16.409 3.341 1.00 91.50 95 GLY A C 1
ATOM 726 O O . GLY A 1 95 ? -4.066 17.299 2.562 1.00 91.50 95 GLY A O 1
ATOM 727 N N . GLY A 1 96 ? -4.415 16.091 4.436 1.00 87.56 96 GLY A N 1
ATOM 728 C CA . GLY A 1 96 ? -5.676 16.712 4.864 1.00 87.56 96 GLY A CA 1
ATOM 729 C C . GLY A 1 96 ? -6.942 16.046 4.310 1.00 87.56 96 GLY A C 1
ATOM 730 O O . GLY A 1 96 ? -8.035 16.393 4.743 1.00 87.56 96 GLY A O 1
ATOM 731 N N . PHE A 1 97 ? -6.800 15.114 3.364 1.00 88.69 97 PHE A N 1
ATOM 732 C CA . PHE A 1 97 ? -7.832 14.149 2.971 1.00 88.69 97 PHE A CA 1
ATOM 733 C C . PHE A 1 97 ? -7.149 12.859 2.500 1.00 88.69 97 PHE A C 1
ATOM 735 O O . PHE A 1 97 ? -6.049 12.933 1.933 1.00 88.69 97 PHE A O 1
ATOM 742 N N . TRP A 1 98 ? -7.800 11.705 2.670 1.00 95.31 98 TRP A N 1
ATOM 743 C CA . TRP A 1 98 ? -7.196 10.385 2.430 1.00 95.31 98 TRP A CA 1
ATOM 744 C C . TRP A 1 98 ? -6.466 10.250 1.080 1.00 95.31 98 TRP A C 1
ATOM 746 O O . TRP A 1 98 ? -5.345 9.752 1.038 1.00 95.31 98 TRP A O 1
ATOM 756 N N . GLY A 1 99 ? -7.039 10.728 -0.027 1.00 90.00 99 GLY A N 1
ATOM 757 C CA . GLY A 1 99 ? -6.465 10.589 -1.376 1.00 90.00 99 GLY A CA 1
ATOM 758 C C . GLY A 1 99 ? -5.366 11.600 -1.712 1.00 90.00 99 GLY A C 1
ATOM 759 O O . GLY A 1 99 ? -4.733 11.481 -2.758 1.00 90.00 99 GLY A O 1
ATOM 760 N N . ARG A 1 100 ? -5.098 12.570 -0.827 1.00 92.06 100 ARG A N 1
ATOM 761 C CA . ARG A 1 100 ? -3.909 13.443 -0.872 1.00 92.06 100 ARG A CA 1
ATOM 762 C C . ARG A 1 100 ? -2.798 12.998 0.069 1.00 92.06 100 ARG A C 1
ATOM 764 O O . ARG A 1 100 ? -1.813 13.718 0.206 1.00 92.06 100 ARG A O 1
ATOM 771 N N . SER A 1 101 ? -2.959 11.852 0.721 1.00 97.31 101 SER A N 1
ATOM 772 C CA . SER A 1 101 ? -1.910 11.276 1.556 1.00 97.31 101 SER A CA 1
ATOM 773 C C . SER A 1 101 ? -0.692 10.890 0.723 1.00 97.31 101 SER A C 1
ATOM 775 O O . SER A 1 101 ? -0.805 10.585 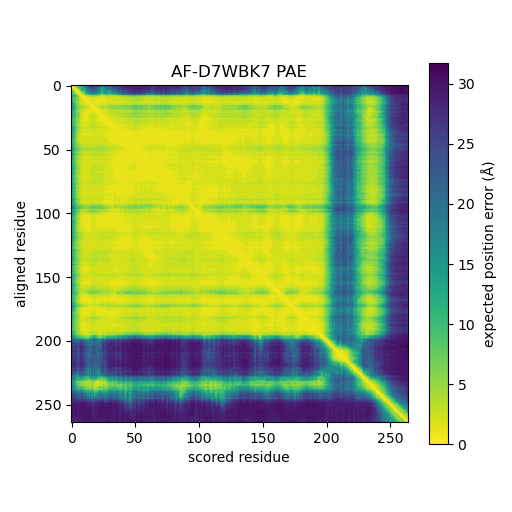-0.468 1.00 97.31 101 SER A O 1
ATOM 777 N N . SER A 1 102 ? 0.459 10.867 1.378 1.00 98.44 102 SER A N 1
ATOM 778 C CA . SER A 1 102 ? 1.714 10.351 0.840 1.00 98.44 102 SER A CA 1
ATOM 779 C C . SER A 1 102 ? 2.113 9.085 1.592 1.00 98.44 102 SER A C 1
ATOM 781 O O . SER A 1 102 ? 1.740 8.914 2.751 1.00 98.44 102 SER A O 1
ATOM 783 N N . THR A 1 103 ? 2.856 8.206 0.928 1.00 98.62 103 THR A N 1
ATOM 784 C CA . THR A 1 103 ? 3.527 7.031 1.506 1.00 98.62 103 THR A CA 1
ATOM 785 C C . THR A 1 103 ? 4.712 6.642 0.620 1.00 98.62 103 THR A C 1
ATOM 787 O O . THR A 1 103 ? 4.876 7.219 -0.452 1.00 98.62 103 THR A O 1
ATOM 790 N N . SER A 1 104 ? 5.529 5.675 1.015 1.00 98.25 104 SER A N 1
ATOM 791 C CA . SER A 1 104 ? 6.587 5.108 0.174 1.00 98.25 104 SER A CA 1
ATOM 792 C C . SER A 1 104 ? 6.334 3.617 -0.080 1.00 98.25 104 SER A C 1
ATOM 794 O O . SER A 1 104 ? 5.620 2.977 0.701 1.00 98.25 104 SER A O 1
ATOM 796 N N . PRO A 1 105 ? 6.923 3.020 -1.135 1.00 97.06 105 PRO A N 1
ATOM 797 C CA . PRO A 1 105 ? 6.908 1.567 -1.300 1.00 97.06 105 PRO A CA 1
ATOM 798 C C . PRO A 1 105 ? 7.374 0.840 -0.034 1.00 97.06 105 PRO A C 1
ATOM 800 O O . PRO A 1 105 ? 6.735 -0.116 0.403 1.00 97.06 105 PRO A O 1
ATOM 803 N N . TYR A 1 106 ? 8.444 1.337 0.592 1.00 96.25 106 TYR A N 1
ATOM 804 C CA . TYR A 1 106 ? 8.982 0.794 1.832 1.00 96.25 106 TYR A CA 1
ATOM 805 C C . TYR A 1 106 ? 7.963 0.800 2.979 1.00 96.25 106 TYR A C 1
ATOM 807 O O . TYR A 1 106 ? 7.741 -0.242 3.595 1.00 96.25 106 TYR A O 1
ATOM 815 N N . ASP A 1 107 ? 7.310 1.934 3.243 1.00 98.38 107 ASP A N 1
ATOM 816 C CA . ASP A 1 107 ? 6.320 2.044 4.319 1.00 98.38 107 ASP A CA 1
ATOM 817 C C . ASP A 1 107 ? 5.084 1.170 4.051 1.00 98.38 107 ASP A C 1
ATOM 819 O O . ASP A 1 107 ? 4.552 0.556 4.976 1.00 98.38 107 ASP A O 1
ATOM 823 N N . LEU A 1 108 ? 4.639 1.065 2.793 1.00 98.19 108 LEU A N 1
ATOM 824 C CA . LEU A 1 108 ? 3.548 0.167 2.397 1.00 98.19 108 LEU A CA 1
ATOM 825 C C . LEU A 1 108 ? 3.892 -1.298 2.665 1.00 98.19 108 LEU A C 1
ATOM 827 O O . LEU A 1 108 ? 3.101 -2.007 3.289 1.00 98.19 108 LEU A O 1
ATOM 831 N N . ALA A 1 109 ? 5.062 -1.756 2.216 1.00 97.31 109 ALA A N 1
ATOM 832 C CA . ALA A 1 109 ? 5.472 -3.142 2.414 1.00 97.31 109 ALA A CA 1
ATOM 833 C C . ALA A 1 109 ? 5.728 -3.459 3.892 1.00 97.31 109 ALA A C 1
ATOM 835 O O . ALA A 1 109 ? 5.324 -4.521 4.367 1.00 97.31 109 ALA A O 1
ATOM 836 N N . ARG A 1 110 ? 6.321 -2.514 4.636 1.00 95.69 110 ARG A N 1
ATOM 837 C CA . ARG A 1 110 ? 6.497 -2.601 6.093 1.00 95.69 110 ARG A CA 1
ATOM 838 C C . ARG A 1 110 ? 5.159 -2.759 6.797 1.00 95.69 110 ARG A C 1
ATOM 840 O O . ARG A 1 110 ? 5.014 -3.644 7.634 1.00 95.69 110 ARG A O 1
ATOM 847 N N . PHE A 1 111 ? 4.188 -1.923 6.440 1.00 97.75 111 PHE A N 1
ATOM 848 C CA . PHE A 1 111 ? 2.858 -1.961 7.024 1.00 97.75 111 PHE A CA 1
ATOM 849 C C . PHE A 1 111 ? 2.161 -3.296 6.756 1.00 97.75 111 PHE A C 1
ATOM 851 O O . PHE A 1 111 ? 1.747 -3.950 7.705 1.00 97.75 111 PHE A O 1
ATOM 858 N N . ILE A 1 112 ? 2.093 -3.747 5.498 1.00 98.12 112 ILE A N 1
ATOM 859 C CA . ILE A 1 112 ? 1.445 -5.024 5.157 1.00 98.12 112 ILE A CA 1
ATOM 860 C C . ILE A 1 112 ? 2.138 -6.211 5.837 1.00 98.12 112 ILE A C 1
ATOM 862 O O . ILE A 1 112 ? 1.447 -7.065 6.385 1.00 98.12 112 ILE A O 1
ATOM 866 N N . THR A 1 113 ? 3.475 -6.238 5.872 1.00 94.69 113 THR A N 1
ATOM 867 C CA . THR A 1 113 ? 4.235 -7.280 6.590 1.00 94.69 113 THR A CA 1
ATOM 868 C C . THR A 1 113 ? 3.869 -7.317 8.074 1.00 94.69 113 THR A C 1
ATOM 870 O O . THR A 1 113 ? 3.742 -8.391 8.650 1.00 94.69 113 THR A O 1
ATOM 873 N N . ALA A 1 114 ? 3.656 -6.154 8.694 1.00 94.38 114 ALA A N 1
ATOM 874 C CA . ALA A 1 114 ? 3.313 -6.061 10.109 1.00 94.38 114 ALA A CA 1
ATOM 875 C C . ALA A 1 114 ? 1.895 -6.549 10.434 1.00 94.38 114 ALA A C 1
ATOM 877 O O . ALA A 1 114 ? 1.668 -7.048 11.533 1.00 94.38 114 ALA A O 1
ATOM 878 N N . ILE A 1 115 ? 0.948 -6.384 9.505 1.00 96.12 115 ILE A N 1
ATOM 879 C CA . ILE A 1 115 ? -0.475 -6.645 9.759 1.00 96.12 115 ILE A CA 1
ATOM 880 C C . ILE A 1 115 ? -0.982 -7.973 9.189 1.00 96.12 115 ILE A C 1
ATOM 882 O O . ILE A 1 115 ? -2.137 -8.318 9.418 1.00 96.12 115 ILE A O 1
ATOM 886 N N . ILE A 1 116 ? -0.173 -8.715 8.424 1.00 92.62 116 ILE A N 1
ATOM 887 C CA . ILE A 1 116 ? -0.644 -9.913 7.707 1.00 92.62 116 ILE A CA 1
ATOM 888 C C . ILE A 1 116 ? -1.200 -10.995 8.647 1.00 92.62 116 ILE A C 1
ATOM 890 O O . ILE A 1 116 ? -2.214 -11.617 8.327 1.00 92.62 116 ILE A O 1
ATOM 894 N N . ASP A 1 117 ? -0.586 -11.143 9.822 1.00 89.81 117 ASP A N 1
ATOM 895 C CA . ASP A 1 117 ? -0.985 -12.083 10.874 1.00 89.81 117 ASP A CA 1
ATOM 896 C C . ASP A 1 117 ? -1.712 -11.400 12.046 1.00 89.81 117 ASP A C 1
ATOM 898 O O . ASP A 1 117 ? -2.009 -12.042 13.056 1.00 89.81 117 ASP A O 1
ATOM 902 N N . ASP A 1 118 ? -2.014 -10.104 11.931 1.00 94.06 118 ASP A N 1
ATOM 903 C CA . ASP A 1 118 ? -2.753 -9.366 12.952 1.00 94.06 118 ASP A CA 1
ATOM 904 C C . ASP A 1 118 ? -4.258 -9.692 12.862 1.00 94.06 118 ASP A C 1
ATOM 906 O O . ASP A 1 118 ? -4.900 -9.394 11.844 1.00 94.06 118 ASP A O 1
ATOM 910 N N . PRO A 1 119 ? -4.876 -10.257 13.920 1.00 94.94 119 PRO A N 1
ATOM 911 C CA . PRO A 1 119 ? -6.310 -10.531 13.937 1.00 94.94 119 PRO A CA 1
ATOM 912 C C . PRO A 1 119 ? -7.189 -9.295 13.698 1.00 94.94 119 PRO A C 1
ATOM 914 O O . PRO A 1 119 ? -8.277 -9.433 13.133 1.00 94.94 119 PRO A O 1
ATOM 917 N N . VAL A 1 120 ? -6.741 -8.098 14.100 1.00 96.06 120 VAL A N 1
ATOM 918 C CA . VAL A 1 120 ? -7.464 -6.835 13.868 1.00 96.06 120 VAL A CA 1
ATOM 919 C C . VAL A 1 120 ? -7.558 -6.548 12.374 1.00 96.06 120 VAL A C 1
ATOM 921 O O . VAL A 1 120 ? -8.610 -6.142 11.883 1.00 96.06 120 VAL A O 1
ATOM 924 N N . ALA A 1 121 ? -6.485 -6.813 11.630 1.00 97.88 121 ALA A N 1
ATOM 925 C CA . ALA A 1 121 ? -6.375 -6.511 10.209 1.00 97.88 121 ALA A CA 1
ATOM 926 C C . ALA A 1 121 ? -7.062 -7.532 9.290 1.00 97.88 121 ALA A C 1
ATOM 928 O O . ALA A 1 121 ? -7.073 -7.356 8.067 1.00 97.88 121 ALA A O 1
ATOM 929 N N . GLU A 1 122 ? -7.680 -8.575 9.846 1.00 97.62 122 GLU A N 1
ATOM 930 C CA . GLU A 1 122 ? -8.305 -9.659 9.090 1.00 97.62 122 GLU A CA 1
ATOM 931 C C . GLU A 1 122 ? -9.246 -9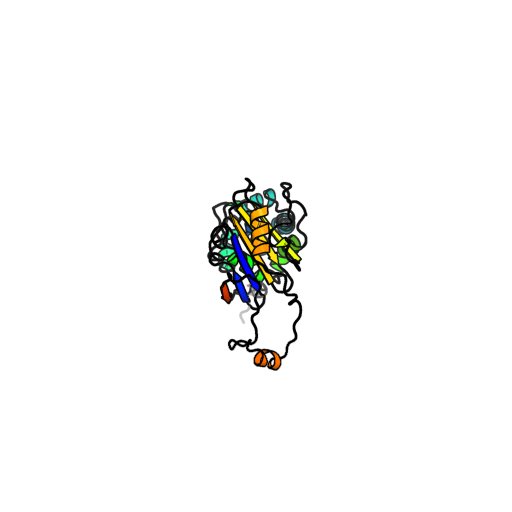.161 7.961 1.00 97.62 122 GLU A C 1
ATOM 933 O O . GLU A 1 122 ? -9.129 -9.651 6.830 1.00 97.62 122 GLU A O 1
ATOM 938 N N . PRO A 1 123 ? -10.109 -8.138 8.156 1.00 98.50 123 PRO A N 1
ATOM 939 C CA . PRO A 1 123 ? -10.935 -7.603 7.072 1.00 98.50 123 PRO A CA 1
ATOM 940 C C . PRO A 1 123 ? -10.151 -6.924 5.938 1.00 98.50 123 PRO A C 1
ATOM 942 O O . PRO A 1 123 ? -10.621 -6.942 4.796 1.00 98.50 123 PRO A O 1
ATOM 945 N N . ILE A 1 124 ? -8.977 -6.348 6.216 1.00 98.88 124 ILE A N 1
ATOM 946 C CA . ILE A 1 124 ? -8.086 -5.770 5.196 1.00 98.88 124 ILE A CA 1
ATOM 947 C C . ILE A 1 124 ? -7.448 -6.889 4.384 1.00 98.88 124 ILE A C 1
ATOM 949 O O . ILE A 1 124 ? -7.596 -6.905 3.161 1.00 98.88 124 ILE A O 1
ATOM 953 N N . ILE A 1 125 ? -6.811 -7.850 5.057 1.00 98.50 125 ILE A N 1
ATOM 954 C CA . ILE A 1 125 ? -6.106 -8.964 4.410 1.00 98.50 125 ILE A CA 1
ATOM 955 C C . ILE A 1 125 ? -7.076 -9.793 3.563 1.00 98.50 125 ILE A C 1
ATOM 957 O O . ILE A 1 125 ? -6.814 -10.061 2.387 1.00 98.50 125 ILE A O 1
ATOM 961 N N . ARG A 1 126 ? -8.269 -10.099 4.091 1.00 97.69 126 ARG A N 1
ATOM 962 C CA . ARG A 1 126 ? -9.331 -10.765 3.323 1.00 97.69 126 ARG A CA 1
ATOM 963 C C . ARG A 1 126 ? -9.792 -9.924 2.129 1.00 97.69 126 ARG A C 1
ATOM 965 O O . ARG A 1 126 ? -10.074 -10.481 1.067 1.00 97.69 126 ARG A O 1
ATOM 972 N N . GLY A 1 127 ? -9.911 -8.607 2.302 1.00 98.12 127 GLY A N 1
ATOM 973 C CA . GLY A 1 127 ? -10.313 -7.676 1.247 1.00 98.12 127 GLY A CA 1
ATOM 974 C C . GLY A 1 127 ? -9.315 -7.624 0.095 1.00 98.12 127 GLY A C 1
ATOM 975 O O . GLY A 1 127 ? -9.739 -7.634 -1.058 1.00 98.12 127 GLY A O 1
ATOM 976 N N . MET A 1 128 ? -8.020 -7.635 0.410 1.00 98.75 128 MET A N 1
ATOM 977 C CA . MET A 1 128 ? -6.931 -7.731 -0.561 1.00 98.75 128 MET A CA 1
ATOM 978 C C . MET A 1 128 ? -6.936 -9.087 -1.269 1.00 98.75 128 MET A C 1
ATOM 980 O O . MET A 1 128 ? -6.946 -9.123 -2.490 1.00 98.75 128 MET A O 1
ATOM 984 N N . ALA A 1 129 ? -7.029 -10.202 -0.538 1.00 97.19 129 ALA A N 1
ATOM 985 C CA . ALA A 1 129 ? -7.060 -11.549 -1.129 1.00 97.19 129 ALA A CA 1
ATOM 986 C C . ALA A 1 129 ? -8.299 -11.831 -1.998 1.00 97.19 129 ALA A C 1
ATOM 988 O O . ALA A 1 129 ? -8.345 -12.792 -2.760 1.00 97.19 129 ALA A O 1
ATOM 989 N N . ASN A 1 130 ? -9.344 -11.013 -1.860 1.00 94.06 130 ASN A N 1
ATOM 990 C CA . ASN A 1 130 ? -10.594 -11.148 -2.602 1.00 94.06 130 ASN A CA 1
ATOM 991 C C . ASN A 1 130 ? -10.974 -9.845 -3.310 1.00 94.06 130 ASN A C 1
ATOM 993 O O . ASN A 1 130 ? -12.175 -9.563 -3.441 1.00 94.06 130 ASN A O 1
ATOM 997 N N . HIS A 1 131 ? -9.988 -9.039 -3.725 1.00 98.00 131 HIS A N 1
ATOM 998 C CA . HIS A 1 131 ? -10.257 -7.783 -4.419 1.00 98.00 131 HIS A CA 1
ATOM 999 C C . HIS A 1 131 ? -11.173 -8.026 -5.630 1.00 98.00 131 HIS A C 1
ATOM 1001 O O . HIS A 1 131 ? -11.153 -9.070 -6.286 1.00 98.00 131 HIS A O 1
ATOM 1007 N N . ALA A 1 132 ? -12.078 -7.086 -5.894 1.00 97.69 132 ALA A N 1
ATOM 1008 C CA . ALA A 1 132 ? -12.968 -7.194 -7.040 1.00 97.69 132 ALA A CA 1
ATOM 1009 C C . ALA A 1 132 ? -12.164 -7.019 -8.345 1.00 97.69 132 ALA A C 1
ATOM 1011 O O . ALA A 1 132 ? -11.232 -6.219 -8.359 1.00 97.69 132 ALA A O 1
ATOM 1012 N N . PRO A 1 133 ? -12.542 -7.668 -9.464 1.00 97.25 133 PRO A N 1
ATOM 1013 C CA . PRO A 1 133 ? -11.860 -7.456 -10.748 1.00 97.25 133 PRO A CA 1
ATOM 1014 C C . PRO A 1 133 ? -11.896 -5.998 -11.226 1.00 97.25 133 PRO A C 1
ATOM 1016 O O . PRO A 1 133 ? -11.015 -5.548 -11.953 1.00 97.25 133 PRO A O 1
ATOM 1019 N N . PHE A 1 134 ? -12.926 -5.261 -10.807 1.00 98.38 134 PHE A N 1
ATOM 1020 C CA . PHE A 1 134 ? -13.084 -3.836 -11.056 1.00 98.38 134 PHE A CA 1
ATOM 1021 C C . PHE A 1 134 ? -13.379 -3.118 -9.742 1.00 98.38 134 PHE A C 1
ATOM 1023 O O . PHE A 1 134 ? -14.153 -3.618 -8.918 1.00 98.38 134 PHE A O 1
ATOM 1030 N N . ALA A 1 135 ? -12.780 -1.946 -9.569 1.00 98.19 135 ALA A N 1
ATOM 1031 C CA . ALA A 1 135 ? -13.107 -1.024 -8.498 1.00 98.19 135 ALA A CA 1
ATOM 1032 C C . ALA A 1 135 ? -14.506 -0.416 -8.697 1.00 98.19 135 ALA A C 1
ATOM 1034 O O . ALA A 1 135 ? -15.148 -0.588 -9.736 1.00 98.19 135 ALA A O 1
ATOM 1035 N N . GLU A 1 136 ? -15.004 0.290 -7.682 1.00 98.00 136 GLU A N 1
ATOM 1036 C CA . GLU A 1 136 ? -16.329 0.921 -7.714 1.00 98.00 136 GLU A CA 1
ATOM 1037 C C . GLU A 1 136 ? -16.468 1.963 -8.840 1.00 98.00 136 GLU A C 1
ATOM 1039 O O . GLU A 1 136 ? -17.555 2.130 -9.391 1.00 98.00 136 GLU A O 1
ATOM 1044 N N . ASP A 1 137 ? -15.365 2.604 -9.233 1.00 96.31 137 ASP A N 1
ATOM 1045 C CA . ASP A 1 137 ? -15.284 3.535 -10.366 1.00 96.31 137 ASP A CA 1
ATOM 1046 C C . ASP A 1 137 ? -15.158 2.832 -11.739 1.00 96.31 137 ASP A C 1
ATOM 1048 O O . ASP A 1 137 ? -15.109 3.483 -12.786 1.00 96.31 137 ASP A O 1
ATOM 1052 N N . GLY A 1 138 ? -15.111 1.496 -11.746 1.00 97.62 138 GLY A N 1
ATOM 1053 C CA . GLY A 1 138 ? -14.965 0.662 -12.933 1.00 97.62 138 GLY A CA 1
ATOM 1054 C C . GLY A 1 138 ? -13.528 0.488 -13.428 1.00 97.62 138 GLY A C 1
ATOM 1055 O O . GLY A 1 138 ? -13.346 -0.114 -14.489 1.00 97.62 138 GLY A O 1
ATOM 1056 N N . PHE A 1 139 ? -12.509 0.989 -12.717 1.00 97.88 139 PHE A N 1
ATOM 1057 C CA . PHE A 1 139 ? -11.114 0.734 -13.080 1.00 97.88 139 PHE A CA 1
ATOM 1058 C C . PHE A 1 139 ? -10.729 -0.719 -12.782 1.00 97.88 139 PHE A C 1
ATOM 1060 O O . PHE A 1 139 ? -11.152 -1.295 -11.779 1.00 97.88 139 PHE A O 1
ATOM 1067 N N . LYS A 1 140 ? -9.960 -1.339 -13.678 1.00 98.12 140 LYS A N 1
ATOM 1068 C CA . LYS A 1 140 ? -9.572 -2.745 -13.550 1.00 98.12 140 LYS A CA 1
ATOM 1069 C C . LYS A 1 140 ? -8.476 -2.893 -12.491 1.00 98.12 140 LYS A C 1
ATOM 1071 O O . LYS A 1 140 ? -7.552 -2.087 -12.444 1.00 98.12 140 LYS A O 1
ATOM 1076 N N . GLN A 1 141 ? -8.604 -3.900 -11.636 1.00 98.12 141 GLN A N 1
ATOM 1077 C CA . GLN A 1 141 ? -7.701 -4.161 -10.514 1.00 98.12 141 GLN A CA 1
ATOM 1078 C C . GLN A 1 141 ? -6.903 -5.443 -10.788 1.00 98.12 141 GLN A C 1
ATOM 1080 O O . GLN A 1 141 ? -7.216 -6.474 -10.204 1.00 98.12 141 GLN A O 1
ATOM 1085 N N . ASP A 1 142 ? -5.970 -5.397 -11.745 1.00 97.94 142 ASP A N 1
ATOM 1086 C CA . ASP A 1 142 ? -5.135 -6.546 -12.141 1.00 97.94 142 ASP A CA 1
ATOM 1087 C C . ASP A 1 142 ? -3.755 -6.142 -12.699 1.00 97.94 142 ASP A C 1
ATOM 1089 O O . ASP A 1 142 ? -3.311 -6.635 -13.737 1.00 97.94 142 ASP A O 1
ATOM 1093 N N . PHE A 1 143 ? -3.094 -5.171 -12.064 1.00 98.44 143 PHE A N 1
ATOM 1094 C CA . PHE A 1 143 ? -1.887 -4.527 -12.595 1.00 98.44 143 PHE A CA 1
ATOM 1095 C C . PHE A 1 143 ? -0.718 -4.510 -11.603 1.00 98.44 143 PHE A C 1
ATOM 1097 O O . PHE A 1 143 ? -0.895 -4.716 -10.401 1.00 98.44 143 PHE A O 1
ATOM 1104 N N . GLY A 1 144 ? 0.483 -4.201 -12.102 1.00 97.44 144 GLY A N 1
ATOM 1105 C CA . GLY A 1 144 ? 1.681 -4.085 -11.271 1.00 97.44 144 GLY A CA 1
ATOM 1106 C C . GLY A 1 144 ? 1.987 -5.374 -10.511 1.00 97.44 144 GLY A C 1
ATOM 1107 O O . GLY A 1 144 ? 2.072 -6.451 -11.098 1.00 97.44 144 GLY A O 1
ATOM 1108 N N . THR A 1 145 ? 2.132 -5.260 -9.192 1.00 97.00 145 THR A N 1
ATOM 1109 C CA . THR A 1 145 ? 2.538 -6.367 -8.311 1.00 97.00 145 THR A CA 1
ATOM 1110 C C . THR A 1 145 ? 1.536 -7.522 -8.252 1.00 97.00 145 THR A C 1
ATOM 1112 O O . THR A 1 145 ? 1.946 -8.629 -7.928 1.00 97.00 145 THR A O 1
ATOM 1115 N N . ASP A 1 146 ? 0.266 -7.312 -8.618 1.00 97.81 146 ASP A N 1
ATOM 1116 C CA . ASP A 1 146 ? -0.752 -8.380 -8.685 1.00 97.81 146 ASP A CA 1
ATOM 1117 C C . ASP A 1 146 ? -0.463 -9.411 -9.789 1.00 97.81 146 ASP A C 1
ATOM 1119 O O . ASP A 1 146 ? -0.916 -10.550 -9.738 1.00 97.81 146 ASP A O 1
ATOM 1123 N N . GLN A 1 147 ? 0.348 -9.037 -10.783 1.00 95.12 147 GLN A N 1
ATOM 1124 C CA . GLN A 1 147 ? 0.739 -9.929 -11.875 1.00 95.12 147 GLN A CA 1
ATOM 1125 C C . GLN A 1 147 ? 1.972 -10.789 -11.549 1.00 95.12 147 GLN A C 1
ATOM 1127 O O . GLN A 1 147 ? 2.457 -11.510 -12.424 1.00 95.12 147 GLN A O 1
ATOM 1132 N N . MET A 1 148 ? 2.500 -10.710 -10.322 1.00 86.19 148 MET A N 1
ATOM 1133 C CA . MET A 1 148 ? 3.609 -11.554 -9.873 1.00 86.19 148 MET A CA 1
ATOM 1134 C C . MET A 1 148 ? 3.119 -12.969 -9.531 1.00 86.19 148 MET A C 1
ATOM 1136 O O . MET A 1 148 ? 1.997 -13.183 -9.068 1.00 86.19 148 MET A O 1
ATOM 1140 N N . ALA A 1 149 ? 3.970 -13.969 -9.740 1.00 83.50 149 ALA A N 1
ATOM 1141 C CA . ALA A 1 149 ? 3.682 -15.346 -9.376 1.00 83.50 149 ALA A CA 1
ATOM 1142 C C . ALA A 1 149 ? 3.550 -15.493 -7.852 1.00 83.50 149 ALA A C 1
ATOM 1144 O O . ALA A 1 149 ? 4.338 -14.951 -7.084 1.00 83.50 149 ALA A O 1
ATOM 1145 N N . GLY A 1 150 ? 2.557 -16.265 -7.403 1.00 83.50 150 GLY A N 1
ATOM 1146 C CA . GLY A 1 150 ? 2.361 -16.555 -5.979 1.00 83.50 150 GLY A CA 1
ATOM 1147 C C . GLY A 1 150 ? 1.681 -15.445 -5.170 1.00 83.50 150 GLY A C 1
ATOM 1148 O O . GLY A 1 150 ? 1.573 -15.595 -3.953 1.00 83.50 150 GLY A O 1
ATOM 1149 N N . VAL A 1 151 ? 1.192 -14.378 -5.814 1.00 89.88 151 VAL A N 1
ATOM 1150 C CA . VAL A 1 151 ? 0.334 -13.370 -5.172 1.00 89.88 151 VAL A CA 1
ATOM 1151 C C . VAL A 1 151 ? -0.895 -14.037 -4.555 1.00 89.88 151 VAL A C 1
ATOM 1153 O O . VAL A 1 151 ? -1.591 -14.827 -5.197 1.00 89.88 151 VAL A O 1
ATOM 1156 N N . ILE A 1 152 ? -1.162 -13.699 -3.295 1.00 94.25 152 ILE A N 1
ATOM 1157 C CA . ILE A 1 152 ? -2.351 -14.125 -2.551 1.00 94.25 152 ILE A CA 1
ATOM 1158 C C . ILE A 1 152 ? -3.371 -12.988 -2.481 1.00 94.25 152 ILE A C 1
ATOM 1160 O O . ILE A 1 152 ? -4.572 -13.245 -2.556 1.00 94.25 152 ILE A O 1
ATOM 1164 N N . GLY A 1 153 ? -2.920 -11.742 -2.334 1.00 95.50 153 GLY A N 1
ATOM 1165 C CA . GLY A 1 153 ? -3.808 -10.588 -2.287 1.00 95.50 153 GLY A CA 1
ATOM 1166 C C . GLY A 1 153 ? -3.111 -9.270 -2.570 1.00 95.50 153 GLY A C 1
ATOM 1167 O O . GLY A 1 153 ? -1.923 -9.113 -2.283 1.00 95.50 153 GLY A O 1
ATOM 1168 N N . SER A 1 154 ? -3.893 -8.313 -3.076 1.00 98.81 154 SER A N 1
ATOM 1169 C CA . SER A 1 154 ? -3.373 -7.054 -3.613 1.00 98.81 154 SER A CA 1
ATOM 1170 C C . SER A 1 154 ? -4.244 -5.844 -3.285 1.00 98.81 154 SER A C 1
ATOM 1172 O O . SER A 1 154 ? -5.461 -5.938 -3.091 1.00 98.81 154 SER A O 1
ATOM 1174 N N . LYS A 1 155 ? -3.608 -4.668 -3.248 1.00 98.81 155 LYS A N 1
ATOM 1175 C CA . LYS A 1 155 ? -4.266 -3.359 -3.230 1.00 98.81 155 LYS A CA 1
ATOM 1176 C C . LYS A 1 155 ? -3.603 -2.420 -4.229 1.00 98.81 155 LYS A C 1
ATOM 1178 O O . LYS A 1 155 ? -2.392 -2.403 -4.400 1.00 98.81 155 LYS A O 1
ATOM 1183 N N . PHE A 1 156 ? -4.440 -1.591 -4.837 1.00 98.75 156 PHE A N 1
ATOM 1184 C CA . PHE A 1 156 ? -4.095 -0.733 -5.962 1.00 98.75 15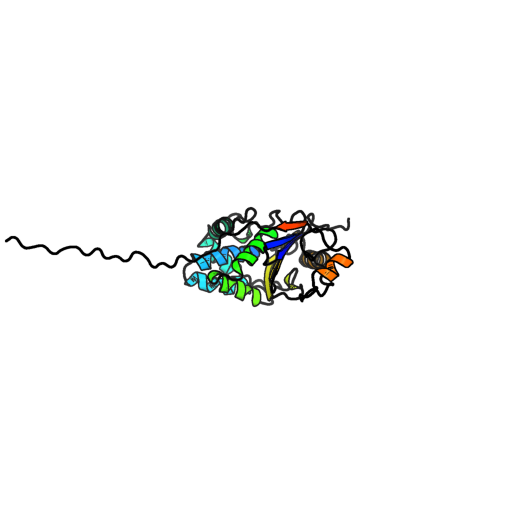6 PHE A CA 1
ATOM 1185 C C . PHE A 1 156 ? -4.358 0.747 -5.652 1.00 98.75 156 PHE A C 1
ATOM 1187 O O . PHE A 1 156 ? -5.271 1.074 -4.878 1.00 98.75 156 PHE A O 1
ATOM 1194 N N . GLY A 1 157 ? -3.600 1.634 -6.292 1.00 98.06 157 GLY A N 1
ATOM 1195 C CA . GLY A 1 157 ? -3.776 3.083 -6.293 1.00 98.06 157 GLY A CA 1
ATOM 1196 C C . GLY A 1 157 ? -3.521 3.669 -7.679 1.00 98.06 157 GLY A C 1
ATOM 1197 O O . GLY A 1 157 ? -2.603 3.239 -8.367 1.00 98.06 157 GLY A O 1
ATOM 1198 N N . TRP A 1 158 ? -4.346 4.628 -8.093 1.00 98.12 158 TRP A N 1
ATOM 1199 C CA . TRP A 1 158 ? -4.211 5.349 -9.361 1.00 98.12 158 TRP A CA 1
ATOM 1200 C C . TRP A 1 158 ? -4.710 6.785 -9.205 1.00 98.12 158 TRP A C 1
ATOM 1202 O O . TRP A 1 158 ? -5.556 7.065 -8.352 1.00 98.12 158 TRP A O 1
ATOM 1212 N N . SER A 1 159 ? -4.153 7.697 -9.996 1.00 95.56 159 SER A N 1
ATOM 1213 C CA . SER A 1 159 ? -4.640 9.068 -10.119 1.00 95.56 159 SER A CA 1
ATOM 1214 C C . SER A 1 159 ? -5.891 9.135 -11.001 1.00 95.56 159 SER A C 1
ATOM 1216 O O . SER A 1 159 ? -6.059 8.342 -11.930 1.00 95.56 159 SER A O 1
ATOM 1218 N N . ASP A 1 160 ? -6.756 10.123 -10.755 1.00 92.88 160 ASP A N 1
ATOM 1219 C CA . ASP A 1 160 ? -8.006 10.311 -11.514 1.00 92.88 160 ASP A CA 1
ATOM 1220 C C . ASP A 1 160 ? -7.774 10.505 -13.022 1.00 92.88 160 ASP A C 1
ATOM 1222 O O . ASP A 1 160 ? -8.593 10.094 -13.845 1.00 92.88 160 ASP A O 1
ATOM 1226 N N . ASP A 1 161 ? -6.649 11.124 -13.397 1.00 91.88 161 ASP A N 1
ATOM 1227 C CA . ASP A 1 161 ? -6.251 11.335 -14.793 1.00 91.88 161 ASP A CA 1
ATOM 1228 C C . ASP A 1 161 ? -5.716 10.067 -15.481 1.00 91.88 161 ASP A C 1
ATOM 1230 O O . ASP A 1 161 ? -5.585 10.051 -16.704 1.00 91.88 161 ASP A O 1
ATOM 1234 N N . ARG A 1 162 ? -5.449 9.002 -14.709 1.00 91.25 162 ARG A N 1
ATOM 1235 C CA . ARG A 1 162 ? -4.920 7.703 -15.154 1.00 91.25 162 ARG A CA 1
ATOM 1236 C C . ARG A 1 162 ? -3.582 7.780 -15.896 1.00 91.25 162 ARG A C 1
ATOM 1238 O O . ARG A 1 162 ? -3.243 6.857 -16.632 1.00 91.25 162 ARG A O 1
ATOM 1245 N N . SER A 1 163 ? -2.824 8.853 -15.686 1.00 91.19 163 SER A N 1
ATOM 1246 C CA . SER A 1 163 ? -1.490 9.052 -16.277 1.00 91.19 163 SER A CA 1
ATOM 1247 C C . SER A 1 163 ? -0.494 9.745 -15.344 1.00 91.19 163 SER A C 1
ATOM 1249 O O . SER A 1 163 ? 0.659 9.947 -15.715 1.00 91.19 163 SER A O 1
ATOM 1251 N N . GLY A 1 164 ? -0.946 10.195 -14.172 1.00 90.38 164 GLY A N 1
ATOM 1252 C CA . GLY A 1 164 ? -0.132 10.935 -13.216 1.00 90.38 164 GLY A CA 1
ATOM 1253 C C . GLY A 1 164 ? 0.651 10.027 -12.276 1.00 90.38 164 GLY A C 1
ATOM 1254 O O . GLY A 1 164 ? 1.861 10.196 -12.134 1.00 90.38 164 GLY A O 1
ATOM 1255 N N . ALA A 1 165 ? -0.024 9.084 -11.616 1.00 96.00 165 ALA A N 1
ATOM 1256 C CA . ALA A 1 165 ? 0.614 8.170 -10.677 1.00 96.00 165 ALA A CA 1
ATOM 1257 C C . ALA A 1 165 ? -0.170 6.866 -10.502 1.00 96.00 165 ALA A C 1
ATOM 1259 O O . ALA A 1 165 ? -1.402 6.869 -10.453 1.00 96.00 165 ALA A O 1
ATOM 1260 N N . PHE A 1 166 ? 0.568 5.772 -10.331 1.00 97.94 166 PHE A N 1
ATOM 1261 C CA . PHE A 1 166 ? 0.049 4.440 -10.031 1.00 97.94 166 PHE A CA 1
ATOM 1262 C C . PHE A 1 166 ? 0.846 3.802 -8.902 1.00 97.94 166 PHE A C 1
ATOM 1264 O O . PHE A 1 166 ? 2.020 4.103 -8.693 1.00 97.94 166 PHE A O 1
ATOM 1271 N N . GLY A 1 167 ? 0.211 2.893 -8.178 1.00 98.19 167 GLY A N 1
ATOM 1272 C CA . GLY A 1 167 ? 0.888 2.061 -7.203 1.00 98.19 167 GLY A CA 1
ATOM 1273 C C . GLY A 1 167 ? 0.133 0.772 -6.940 1.00 98.19 167 GLY A C 1
ATOM 1274 O O . GLY A 1 167 ? -1.089 0.693 -7.093 1.00 98.19 167 GLY A O 1
ATOM 1275 N N . SER A 1 168 ? 0.872 -0.244 -6.529 1.00 98.81 168 SER A N 1
ATOM 1276 C CA . SER A 1 168 ? 0.324 -1.534 -6.140 1.00 98.81 168 SER A CA 1
ATOM 1277 C C . SER A 1 168 ? 1.144 -2.117 -4.995 1.00 98.81 168 SER A C 1
ATOM 1279 O O . SER A 1 168 ? 2.357 -1.921 -4.924 1.00 98.81 168 SER A O 1
ATOM 1281 N N . VAL A 1 169 ? 0.470 -2.817 -4.089 1.00 98.88 169 VAL A N 1
ATOM 1282 C CA . VAL A 1 169 ? 1.097 -3.635 -3.051 1.00 98.88 169 VAL A CA 1
ATOM 1283 C C . VAL A 1 169 ? 0.425 -4.996 -3.032 1.00 98.88 169 VAL A C 1
ATOM 1285 O O . VAL A 1 169 ? -0.805 -5.075 -3.072 1.00 98.88 169 VAL A O 1
ATOM 1288 N N . SER A 1 170 ? 1.228 -6.050 -2.973 1.00 98.69 170 SER A N 1
ATOM 1289 C CA . SER A 1 170 ? 0.775 -7.436 -2.984 1.00 98.69 170 SER A CA 1
ATOM 1290 C C . SER A 1 170 ? 1.549 -8.256 -1.965 1.00 98.69 170 SER A C 1
ATOM 1292 O O . SER A 1 170 ? 2.731 -7.999 -1.738 1.00 98.69 170 SER A O 1
ATOM 1294 N N . PHE A 1 171 ? 0.901 -9.249 -1.368 1.00 96.44 171 PHE A N 1
ATOM 1295 C CA . PHE A 1 171 ? 1.565 -10.215 -0.496 1.00 96.44 171 PHE A CA 1
ATOM 1296 C C . PHE A 1 171 ? 1.443 -11.631 -1.051 1.00 96.44 171 PHE A C 1
ATOM 1298 O O . PHE A 1 171 ? 0.430 -12.002 -1.654 1.00 96.44 171 PHE A O 1
ATOM 1305 N N . GLY A 1 172 ? 2.493 -12.409 -0.821 1.00 90.88 172 GLY A N 1
ATOM 1306 C CA . GLY A 1 172 ? 2.560 -13.844 -1.056 1.00 90.88 172 GLY A CA 1
ATOM 1307 C C . GLY A 1 172 ? 2.823 -14.603 0.250 1.00 90.88 172 GLY A C 1
ATOM 1308 O O . GLY A 1 172 ? 2.634 -14.049 1.332 1.00 90.88 172 GLY A O 1
ATOM 1309 N N . PRO A 1 173 ? 3.258 -15.873 0.179 1.00 83.19 173 PRO A N 1
ATOM 1310 C CA . PRO A 1 173 ? 3.439 -16.720 1.361 1.00 83.19 173 PRO A CA 1
ATOM 1311 C C . PRO A 1 173 ? 4.470 -16.226 2.389 1.00 83.19 173 PRO A C 1
ATOM 1313 O O . PRO A 1 173 ? 4.304 -16.501 3.570 1.00 83.19 173 PRO A O 1
ATOM 1316 N N . SER A 1 174 ? 5.536 -15.553 1.951 1.00 83.25 174 SER A N 1
ATOM 1317 C CA . SER A 1 174 ? 6.663 -15.134 2.809 1.00 83.25 174 SER A CA 1
ATOM 1318 C C . SER A 1 174 ? 7.274 -13.804 2.358 1.00 83.25 174 SER A C 1
ATOM 1320 O O . SER A 1 174 ? 8.456 -13.526 2.581 1.00 83.25 174 SER A O 1
ATOM 1322 N N . TRP A 1 175 ? 6.496 -13.011 1.621 1.00 88.75 175 TRP A N 1
ATOM 1323 C CA . TRP A 1 175 ? 6.960 -11.758 1.050 1.00 88.75 175 TRP A CA 1
ATOM 1324 C C . TRP A 1 175 ? 5.822 -10.770 0.818 1.00 88.75 175 TRP A C 1
ATOM 1326 O O . TRP A 1 175 ? 4.662 -11.146 0.629 1.00 88.75 175 TRP A O 1
ATOM 1336 N N . VAL A 1 176 ? 6.192 -9.496 0.759 1.00 95.75 176 VAL A N 1
ATOM 1337 C CA . VAL A 1 176 ? 5.351 -8.376 0.351 1.00 95.75 176 VAL A CA 1
ATOM 1338 C C . VAL A 1 176 ? 6.102 -7.561 -0.692 1.00 95.75 176 VAL A C 1
ATOM 1340 O O . VAL A 1 176 ? 7.243 -7.169 -0.468 1.00 95.75 176 VAL A O 1
ATOM 1343 N N . ILE A 1 177 ? 5.461 -7.272 -1.819 1.00 95.56 177 ILE A N 1
ATOM 1344 C CA . ILE A 1 177 ? 6.004 -6.410 -2.869 1.00 95.56 177 ILE A CA 1
ATOM 1345 C C . ILE A 1 177 ? 5.160 -5.144 -2.917 1.00 95.56 177 ILE A C 1
ATOM 1347 O O . ILE A 1 177 ? 3.939 -5.227 -3.021 1.00 95.56 177 ILE A O 1
ATOM 1351 N N . ALA A 1 178 ? 5.795 -3.976 -2.888 1.00 98.19 178 ALA A N 1
ATOM 1352 C CA . ALA A 1 178 ? 5.135 -2.701 -3.143 1.00 98.19 178 ALA A CA 1
ATOM 1353 C C . ALA A 1 178 ? 5.883 -1.933 -4.229 1.00 98.19 178 ALA A C 1
ATOM 1355 O O . ALA A 1 178 ? 7.110 -1.919 -4.248 1.00 98.19 178 ALA A O 1
ATOM 1356 N N . ALA A 1 179 ? 5.144 -1.267 -5.109 1.00 96.88 179 ALA A N 1
ATOM 1357 C CA . ALA A 1 179 ? 5.695 -0.426 -6.159 1.00 96.88 179 ALA A CA 1
ATOM 1358 C C . ALA A 1 179 ? 4.836 0.824 -6.354 1.00 96.88 179 ALA A C 1
ATOM 1360 O O . ALA A 1 179 ? 3.608 0.775 -6.239 1.00 96.88 179 ALA A O 1
ATOM 1361 N N . MET A 1 180 ? 5.476 1.942 -6.683 1.00 97.75 180 MET A N 1
ATOM 1362 C CA . MET A 1 180 ? 4.825 3.223 -6.942 1.00 97.75 180 MET A CA 1
ATOM 1363 C C . MET A 1 180 ? 5.543 3.966 -8.069 1.00 97.75 180 MET A C 1
ATOM 1365 O O . MET A 1 180 ? 6.760 4.148 -8.034 1.00 97.75 180 MET A O 1
ATOM 1369 N N . SER A 1 181 ? 4.778 4.451 -9.040 1.00 95.88 181 SER A N 1
ATOM 1370 C CA . SER A 1 181 ? 5.274 5.048 -10.280 1.00 95.88 181 SER A CA 1
ATOM 1371 C C . SER A 1 181 ? 4.597 6.385 -10.547 1.00 95.88 181 SER A C 1
ATOM 1373 O O . SER A 1 181 ? 3.406 6.543 -10.283 1.00 95.88 181 SER A O 1
ATOM 1375 N N . TYR A 1 182 ? 5.338 7.340 -11.108 1.00 95.06 182 TYR A N 1
ATOM 1376 C CA . TYR A 1 182 ? 4.722 8.427 -11.873 1.00 95.06 182 TYR A CA 1
ATOM 1377 C C . TYR A 1 182 ? 4.534 7.943 -13.310 1.00 95.06 182 TYR A C 1
ATOM 1379 O O . TYR A 1 182 ? 5.462 7.363 -13.858 1.00 95.06 182 TYR A O 1
ATOM 1387 N N . GLY A 1 183 ? 3.372 8.160 -13.917 1.00 93.25 183 GLY A N 1
ATOM 1388 C CA . GLY A 1 183 ? 3.067 7.619 -15.246 1.00 93.25 183 GLY A CA 1
ATOM 1389 C C . GLY A 1 183 ? 1.741 6.874 -15.291 1.00 93.25 183 GLY A C 1
ATOM 1390 O O . GLY A 1 183 ? 0.885 7.072 -14.425 1.00 93.25 183 GLY A O 1
ATOM 1391 N N . ASP A 1 184 ? 1.566 6.045 -16.317 1.00 95.31 184 ASP A N 1
ATOM 1392 C CA . ASP A 1 184 ? 0.348 5.256 -16.525 1.00 95.31 184 ASP A CA 1
ATOM 1393 C C . ASP A 1 184 ? 0.446 3.802 -16.012 1.00 95.31 184 ASP A C 1
ATOM 1395 O O . ASP A 1 184 ? 1.452 3.365 -15.446 1.00 95.31 184 ASP A O 1
ATOM 1399 N N . VAL A 1 185 ? -0.653 3.055 -16.161 1.00 97.12 185 VAL A N 1
ATOM 1400 C CA . VAL A 1 185 ? -0.772 1.669 -15.680 1.00 97.12 185 VAL A CA 1
ATOM 1401 C C . VAL A 1 185 ? 0.162 0.700 -16.408 1.00 97.12 185 VAL A C 1
ATOM 1403 O O . VAL A 1 185 ? 0.639 -0.256 -15.791 1.00 97.12 185 VAL A O 1
ATOM 1406 N N . ASP A 1 186 ? 0.429 0.938 -17.694 1.00 95.94 186 ASP A N 1
ATOM 1407 C CA . ASP A 1 186 ? 1.281 0.071 -18.503 1.00 95.94 186 ASP A CA 1
ATOM 1408 C C . ASP A 1 186 ? 2.742 0.310 -18.120 1.00 95.94 186 ASP A C 1
ATOM 1410 O O . ASP A 1 186 ? 3.480 -0.649 -17.910 1.00 95.94 186 ASP A O 1
ATOM 1414 N N . GLU A 1 187 ? 3.150 1.570 -17.943 1.00 94.62 187 GLU A N 1
ATOM 1415 C CA . GLU A 1 187 ? 4.475 1.919 -17.419 1.00 94.62 187 GLU A CA 1
ATOM 1416 C C . GLU A 1 187 ? 4.709 1.320 -16.031 1.00 94.62 187 GLU A C 1
ATOM 1418 O O . GLU A 1 187 ? 5.726 0.665 -15.815 1.00 94.62 187 GLU A O 1
ATOM 1423 N N . HIS A 1 188 ? 3.750 1.473 -15.111 1.00 95.62 188 HIS A N 1
ATOM 1424 C CA . HIS A 1 188 ? 3.846 0.880 -13.776 1.00 95.62 188 HIS A CA 1
ATOM 1425 C C . HIS A 1 188 ? 3.977 -0.647 -13.831 1.00 95.62 188 HIS A C 1
ATOM 1427 O O . HIS A 1 188 ? 4.794 -1.230 -13.124 1.00 95.62 188 HIS A O 1
ATOM 1433 N N . THR A 1 189 ? 3.178 -1.305 -14.672 1.00 95.94 189 THR A N 1
ATOM 1434 C CA . THR A 1 189 ? 3.175 -2.769 -14.773 1.00 95.94 189 THR A CA 1
ATOM 1435 C C . THR A 1 189 ? 4.452 -3.296 -15.414 1.00 95.94 189 THR A C 1
ATOM 1437 O O . THR A 1 189 ? 5.053 -4.225 -14.881 1.00 95.94 189 THR A O 1
ATOM 1440 N N . ASN A 1 190 ? 4.891 -2.692 -16.518 1.00 91.62 190 ASN A N 1
ATOM 1441 C CA . ASN A 1 190 ? 6.122 -3.087 -17.197 1.00 91.62 190 ASN A CA 1
ATOM 1442 C C . ASN A 1 190 ? 7.338 -2.886 -16.289 1.00 91.62 190 ASN A C 1
ATOM 1444 O O . ASN A 1 190 ? 8.149 -3.797 -16.184 1.00 91.62 190 ASN A O 1
ATOM 1448 N N . ASP A 1 191 ? 7.417 -1.762 -15.569 1.00 88.69 191 ASP A N 1
ATOM 1449 C CA . ASP A 1 191 ? 8.524 -1.512 -14.643 1.00 88.69 191 ASP A CA 1
ATOM 1450 C C . ASP A 1 191 ? 8.588 -2.571 -13.540 1.00 88.69 191 ASP A C 1
ATOM 1452 O O . ASP A 1 191 ? 9.672 -3.047 -13.224 1.00 88.69 191 ASP A O 1
ATOM 1456 N N . VAL A 1 192 ? 7.443 -2.986 -12.982 1.00 89.12 192 VAL A N 1
ATOM 1457 C CA . VAL A 1 192 ? 7.403 -4.064 -11.980 1.00 89.12 192 VAL A CA 1
ATOM 1458 C C . VAL A 1 192 ? 7.945 -5.379 -12.555 1.00 89.12 192 VAL A C 1
ATOM 1460 O O . VAL A 1 192 ? 8.776 -6.012 -11.905 1.00 89.12 192 VAL A O 1
ATOM 1463 N N . HIS A 1 193 ? 7.523 -5.781 -13.759 1.00 85.81 193 HIS A N 1
ATOM 1464 C CA . HIS A 1 193 ? 7.998 -7.021 -14.399 1.00 85.81 193 HIS A CA 1
ATOM 1465 C C . HIS A 1 193 ? 9.469 -6.969 -14.808 1.00 85.81 193 HIS A C 1
ATOM 1467 O O . HIS A 1 193 ? 10.176 -7.959 -14.656 1.00 85.81 193 HIS A O 1
ATOM 1473 N N . ASP A 1 194 ? 9.931 -5.833 -15.324 1.00 81.19 194 ASP A N 1
ATOM 1474 C CA . ASP A 1 194 ? 11.323 -5.657 -15.748 1.00 81.19 194 ASP A CA 1
ATOM 1475 C C . ASP A 1 194 ? 12.276 -5.686 -14.549 1.00 81.19 194 ASP A C 1
ATOM 1477 O O . ASP A 1 194 ? 13.434 -6.096 -14.656 1.00 81.19 194 ASP A O 1
ATOM 1481 N N . TRP A 1 195 ? 11.792 -5.222 -13.399 1.00 75.88 195 TRP A N 1
ATOM 1482 C CA . TRP A 1 195 ? 12.594 -5.100 -12.198 1.00 75.88 195 TRP A CA 1
ATOM 1483 C C . TRP A 1 195 ? 12.660 -6.396 -11.412 1.00 75.88 195 TRP A C 1
ATOM 1485 O O . TRP A 1 195 ? 13.752 -6.798 -10.997 1.00 75.88 195 TRP A O 1
ATOM 1495 N N . ILE A 1 196 ? 11.502 -7.029 -11.224 1.00 76.38 196 ILE A N 1
ATOM 1496 C CA . ILE A 1 196 ? 11.330 -8.245 -10.436 1.00 76.38 196 ILE A CA 1
ATOM 1497 C C . ILE A 1 196 ? 11.539 -9.452 -11.341 1.00 76.38 196 ILE A C 1
ATOM 1499 O O . ILE A 1 196 ? 10.628 -9.915 -12.025 1.00 76.38 196 ILE A O 1
ATOM 1503 N N . ASP A 1 197 ? 12.761 -9.977 -11.313 1.00 67.25 197 ASP A N 1
ATOM 1504 C CA . ASP A 1 197 ? 13.096 -11.221 -11.994 1.00 67.25 197 ASP A CA 1
ATOM 1505 C C . ASP A 1 197 ? 12.408 -12.409 -11.308 1.00 67.25 197 ASP A C 1
ATOM 1507 O O . ASP A 1 197 ? 12.665 -12.685 -10.139 1.00 67.25 197 ASP A O 1
ATOM 1511 N N . GLN A 1 198 ? 11.534 -13.099 -12.048 1.00 62.84 198 GLN A N 1
ATOM 1512 C CA . GLN A 1 198 ? 10.808 -14.291 -11.599 1.00 62.84 198 GLN A CA 1
ATOM 1513 C C . GLN A 1 198 ? 11.337 -15.601 -12.204 1.00 62.84 198 GLN A C 1
ATOM 1515 O O . GLN A 1 198 ? 10.685 -16.637 -12.088 1.00 62.84 198 GLN A O 1
ATOM 1520 N N . SER A 1 199 ? 12.465 -15.556 -12.920 1.00 52.06 199 SER A N 1
ATOM 1521 C CA . SER A 1 199 ? 12.949 -16.674 -13.741 1.00 52.06 199 SER A CA 1
ATOM 1522 C C . SER A 1 199 ? 13.735 -17.748 -12.982 1.00 52.06 199 SER A C 1
ATOM 1524 O O . SER A 1 199 ? 13.984 -18.817 -13.541 1.00 52.06 199 SER A O 1
ATOM 1526 N N . GLU A 1 200 ? 14.058 -17.514 -11.710 1.00 44.16 200 GLU A N 1
ATOM 1527 C CA . GLU A 1 200 ? 14.636 -18.518 -10.818 1.00 44.16 200 GLU A CA 1
ATOM 1528 C C . GLU A 1 200 ? 13.512 -19.112 -9.949 1.00 44.16 200 GLU A C 1
ATOM 1530 O O . GLU A 1 200 ? 12.956 -18.451 -9.070 1.00 44.16 200 GLU A O 1
ATOM 1535 N N . ASP A 1 201 ? 13.162 -20.372 -10.223 1.00 40.59 201 ASP A N 1
ATOM 1536 C CA . ASP A 1 201 ? 12.279 -21.223 -9.414 1.00 40.59 201 ASP A CA 1
ATOM 1537 C C . ASP A 1 201 ? 12.906 -21.507 -8.027 1.00 40.59 201 ASP A C 1
ATOM 1539 O O . ASP A 1 201 ? 13.188 -22.651 -7.686 1.00 40.59 201 ASP A O 1
ATOM 1543 N N . ASP A 1 202 ? 13.104 -20.489 -7.190 1.00 41.78 202 ASP A N 1
ATOM 1544 C CA . ASP A 1 202 ? 13.447 -20.655 -5.770 1.00 41.78 202 ASP A CA 1
ATOM 1545 C C . ASP A 1 202 ? 12.197 -20.461 -4.898 1.00 41.78 202 ASP A C 1
ATOM 1547 O O . ASP A 1 202 ? 12.151 -19.763 -3.885 1.00 41.78 202 ASP A O 1
ATOM 1551 N N . LEU A 1 203 ? 11.146 -21.182 -5.287 1.00 38.97 203 LEU A N 1
ATOM 1552 C CA . LEU A 1 203 ? 10.213 -21.766 -4.337 1.00 38.97 203 LEU A CA 1
ATOM 1553 C C . LEU A 1 203 ? 10.711 -23.190 -4.054 1.00 38.97 203 LEU A C 1
ATOM 1555 O O . LEU A 1 203 ? 10.325 -24.108 -4.770 1.00 38.97 203 LEU A O 1
ATOM 1559 N N . ILE A 1 204 ? 11.561 -23.356 -3.025 1.00 29.59 204 ILE A N 1
ATOM 1560 C CA . ILE A 1 204 ? 11.681 -24.507 -2.089 1.00 29.59 204 ILE A CA 1
ATOM 1561 C C . ILE A 1 204 ? 13.134 -24.683 -1.582 1.00 29.59 204 ILE A C 1
ATOM 1563 O O . ILE A 1 204 ? 14.070 -24.944 -2.328 1.00 29.59 204 ILE A O 1
ATOM 1567 N N . PHE A 1 205 ? 13.293 -24.641 -0.254 1.00 33.03 205 PHE A N 1
ATOM 1568 C CA . PHE A 1 205 ? 14.507 -24.987 0.496 1.00 33.03 205 PHE A CA 1
ATOM 1569 C C . PHE A 1 205 ? 14.975 -26.443 0.275 1.00 33.03 205 PHE A C 1
ATOM 1571 O O . PHE A 1 205 ? 14.182 -27.368 0.454 1.00 33.03 205 PHE A O 1
ATOM 1578 N N . ASN A 1 206 ? 16.274 -26.644 -0.013 1.00 30.06 206 ASN A N 1
ATOM 1579 C CA . ASN A 1 206 ? 17.198 -27.601 0.644 1.00 30.06 206 ASN A CA 1
ATOM 1580 C C . ASN A 1 206 ? 18.530 -27.703 -0.138 1.00 30.06 206 ASN A C 1
ATOM 1582 O O . ASN A 1 206 ? 18.681 -28.563 -1.000 1.00 30.06 206 ASN A O 1
ATOM 1586 N N . LEU A 1 207 ? 19.517 -26.865 0.195 1.00 35.81 207 LEU A N 1
ATOM 1587 C CA . LEU A 1 207 ? 20.932 -27.204 -0.025 1.00 35.81 207 LEU A CA 1
ATOM 1588 C C . LEU A 1 207 ? 21.592 -27.208 1.345 1.00 35.81 207 LEU A C 1
ATOM 1590 O O . LEU A 1 207 ? 21.343 -26.290 2.134 1.00 35.81 207 LEU A O 1
ATOM 1594 N N . ASP A 1 208 ? 22.369 -28.247 1.635 1.00 43.84 208 ASP A N 1
ATOM 1595 C CA . ASP A 1 208 ? 23.208 -28.241 2.822 1.00 43.84 208 ASP A CA 1
ATOM 1596 C C . ASP A 1 208 ? 24.412 -27.305 2.624 1.00 43.84 208 ASP A C 1
ATOM 1598 O O . ASP A 1 208 ? 24.738 -26.861 1.522 1.00 43.84 208 ASP A O 1
ATOM 1602 N N . HIS A 1 209 ? 25.008 -26.922 3.746 1.00 44.41 209 HIS A N 1
ATOM 1603 C CA . HIS A 1 209 ? 26.023 -25.877 3.842 1.00 44.41 209 HIS A CA 1
ATOM 1604 C C . HIS A 1 209 ? 27.317 -26.212 3.074 1.00 44.41 209 HIS A C 1
ATOM 1606 O O . HIS A 1 209 ? 28.022 -25.311 2.626 1.00 44.41 209 HIS A O 1
ATOM 1612 N N . GLU A 1 210 ? 27.607 -27.497 2.863 1.00 51.28 210 GLU A N 1
ATOM 1613 C CA . GLU A 1 210 ? 28.878 -27.960 2.300 1.00 51.28 210 GLU A CA 1
ATOM 1614 C C . GLU A 1 210 ? 28.926 -27.757 0.773 1.00 51.28 210 GLU A C 1
ATOM 1616 O O . GLU A 1 210 ? 29.937 -27.306 0.229 1.00 51.28 210 GLU A O 1
ATOM 1621 N N . GLU A 1 211 ? 27.801 -27.962 0.073 1.00 43.94 211 GLU A N 1
ATOM 1622 C CA . GLU A 1 211 ? 27.698 -27.661 -1.366 1.00 43.94 211 GLU A CA 1
ATOM 1623 C C . GLU A 1 211 ? 27.733 -26.153 -1.677 1.00 43.94 2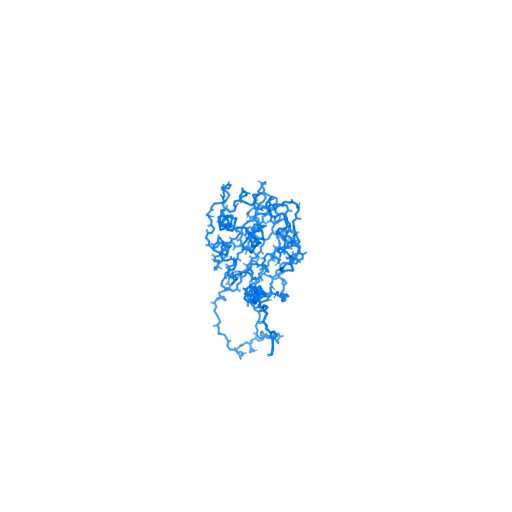11 GLU A C 1
ATOM 1625 O O . GLU A 1 211 ? 28.162 -25.754 -2.768 1.00 43.94 211 GLU A O 1
ATOM 1630 N N . ALA A 1 212 ? 27.308 -25.303 -0.735 1.00 44.69 212 ALA A N 1
ATOM 1631 C CA . ALA A 1 212 ? 27.354 -23.846 -0.881 1.00 44.69 212 ALA A CA 1
ATOM 1632 C C . ALA A 1 212 ? 28.795 -23.297 -0.800 1.00 44.69 212 ALA A C 1
ATOM 1634 O O . ALA A 1 212 ? 29.148 -22.362 -1.529 1.00 44.69 212 ALA A O 1
ATOM 1635 N N . GLU A 1 213 ? 29.647 -23.908 0.030 1.00 47.62 213 GLU A N 1
ATOM 1636 C CA . GLU A 1 213 ? 31.056 -23.528 0.187 1.00 47.62 213 GLU A CA 1
ATOM 1637 C C . GLU A 1 213 ? 31.926 -23.938 -1.010 1.00 47.62 213 GLU A C 1
ATOM 1639 O O . GLU A 1 213 ? 32.722 -23.129 -1.495 1.00 47.62 213 GLU A O 1
ATOM 1644 N N . GLU A 1 214 ? 31.758 -25.152 -1.547 1.00 46.03 214 GLU A N 1
ATOM 1645 C CA . GLU A 1 214 ? 32.580 -25.655 -2.666 1.00 46.03 214 GLU A CA 1
ATOM 1646 C C . GLU A 1 214 ? 32.443 -24.814 -3.947 1.00 46.03 214 GLU A C 1
ATOM 1648 O O . GLU A 1 214 ? 33.348 -24.775 -4.787 1.00 46.03 214 GLU A O 1
ATOM 1653 N N . ARG A 1 215 ? 31.313 -24.115 -4.091 1.00 39.59 215 ARG A N 1
ATOM 1654 C CA . ARG A 1 215 ? 31.000 -23.263 -5.246 1.00 39.59 215 ARG A CA 1
ATOM 1655 C C . ARG A 1 215 ? 31.285 -21.776 -5.018 1.00 39.59 215 ARG A C 1
ATOM 1657 O O . ARG A 1 215 ? 31.079 -20.989 -5.939 1.00 39.59 215 ARG A O 1
ATOM 1664 N N . GLY A 1 216 ? 31.804 -21.394 -3.847 1.00 35.97 216 GLY A N 1
ATOM 1665 C CA . GLY A 1 216 ? 32.258 -20.031 -3.551 1.00 35.97 216 GLY A CA 1
ATOM 1666 C C . GLY A 1 216 ? 31.139 -19.004 -3.344 1.00 35.97 216 GLY A C 1
ATOM 1667 O O . GLY A 1 216 ? 31.326 -17.841 -3.694 1.00 35.97 216 GLY A O 1
ATOM 1668 N N . LEU A 1 217 ? 29.990 -19.424 -2.802 1.00 40.44 217 LEU A N 1
ATOM 1669 C CA . LEU A 1 217 ? 28.783 -18.599 -2.626 1.00 40.44 217 LEU A CA 1
ATOM 1670 C C . LEU A 1 217 ? 28.612 -18.035 -1.198 1.00 40.44 217 LEU A C 1
ATOM 1672 O O . LEU A 1 217 ? 27.511 -17.632 -0.832 1.00 40.44 217 LEU A O 1
ATOM 1676 N N . THR A 1 218 ? 29.668 -18.008 -0.379 1.00 41.91 218 THR A N 1
ATOM 1677 C CA . THR A 1 218 ? 29.590 -17.587 1.029 1.00 41.91 218 THR A CA 1
ATOM 1678 C C . THR A 1 218 ? 30.169 -16.183 1.248 1.00 41.91 218 THR A C 1
ATOM 1680 O O . THR A 1 218 ? 31.363 -15.947 1.066 1.00 41.91 218 THR A O 1
ATOM 1683 N N . ASP A 1 219 ? 29.330 -15.236 1.682 1.00 38.84 219 ASP A N 1
ATOM 1684 C CA . ASP A 1 219 ? 29.750 -13.916 2.189 1.00 38.84 219 ASP A CA 1
ATOM 1685 C C . ASP A 1 219 ? 29.857 -13.870 3.728 1.00 38.84 219 ASP A C 1
ATOM 1687 O O . ASP A 1 219 ? 29.996 -12.807 4.332 1.00 38.84 219 ASP A O 1
ATOM 1691 N N . GLY A 1 220 ? 29.846 -15.036 4.380 1.00 36.47 220 GLY A N 1
ATOM 1692 C CA . GLY A 1 220 ? 29.863 -15.148 5.839 1.00 36.47 220 GLY A CA 1
ATOM 1693 C C . GLY A 1 220 ? 28.482 -15.031 6.488 1.00 36.47 220 GLY A C 1
ATOM 1694 O O . GLY A 1 220 ? 28.391 -15.069 7.715 1.00 36.47 220 GLY A O 1
ATOM 1695 N N . THR A 1 221 ? 27.416 -14.950 5.691 1.00 36.19 221 THR A N 1
ATOM 1696 C CA . THR A 1 221 ? 26.051 -15.261 6.111 1.00 36.19 221 THR A CA 1
ATOM 1697 C C . THR A 1 221 ? 25.513 -16.368 5.208 1.00 36.19 221 THR A C 1
ATOM 1699 O O . THR A 1 221 ? 25.574 -16.272 3.986 1.00 36.19 221 THR A O 1
ATOM 1702 N N . ASP A 1 222 ? 25.062 -17.479 5.788 1.00 31.81 222 ASP A N 1
ATOM 1703 C CA . ASP A 1 222 ? 24.630 -18.657 5.029 1.00 31.81 222 ASP A CA 1
ATOM 1704 C C . ASP A 1 222 ? 23.273 -18.436 4.338 1.00 31.81 222 ASP A C 1
ATOM 1706 O O . ASP A 1 222 ? 22.255 -18.996 4.746 1.00 31.81 222 ASP A O 1
ATOM 1710 N N . ARG A 1 223 ? 23.333 -17.696 3.218 1.00 31.08 223 ARG A N 1
ATOM 1711 C CA . ARG A 1 223 ? 22.337 -17.448 2.155 1.00 31.08 223 ARG A CA 1
ATOM 1712 C C . ARG A 1 223 ? 21.521 -16.155 2.278 1.00 31.08 223 ARG A C 1
ATOM 1714 O O . ARG A 1 223 ? 20.650 -16.021 3.131 1.00 31.08 223 ARG A O 1
ATOM 1721 N N . LEU A 1 224 ? 21.699 -15.300 1.267 1.00 32.56 224 LEU A N 1
ATOM 1722 C CA . LEU A 1 224 ? 20.703 -14.366 0.747 1.00 32.56 224 LEU A CA 1
ATOM 1723 C C . LEU A 1 224 ? 20.746 -14.398 -0.787 1.00 32.56 224 LEU A C 1
ATOM 1725 O O . LEU A 1 224 ? 21.662 -13.846 -1.389 1.00 32.56 224 LEU A O 1
ATOM 1729 N N . GLN A 1 225 ? 19.774 -15.032 -1.435 1.00 34.06 225 GLN A N 1
ATOM 1730 C CA . GLN A 1 225 ? 19.461 -14.715 -2.829 1.00 34.06 225 GLN A CA 1
ATOM 1731 C C . GLN A 1 225 ? 18.143 -13.967 -2.807 1.00 34.06 225 GLN A C 1
ATOM 1733 O O . GLN A 1 225 ? 17.121 -14.497 -2.373 1.00 34.06 225 GLN A O 1
ATOM 1738 N N . VAL A 1 226 ? 18.206 -12.691 -3.169 1.00 37.69 226 VAL A N 1
ATOM 1739 C CA . VAL A 1 226 ? 17.031 -11.842 -3.259 1.00 37.69 226 VAL A CA 1
ATOM 1740 C C . VAL A 1 226 ? 16.843 -11.497 -4.721 1.00 37.69 226 VAL A C 1
ATOM 1742 O O . VAL A 1 226 ? 17.742 -10.957 -5.356 1.00 37.69 226 VAL A O 1
ATOM 1745 N N . TRP A 1 227 ? 15.672 -11.879 -5.217 1.00 44.25 227 TRP A N 1
ATOM 1746 C CA . TRP A 1 227 ? 14.922 -11.266 -6.302 1.00 44.25 227 TRP A CA 1
ATOM 1747 C C . TRP A 1 227 ? 15.420 -9.855 -6.639 1.00 44.25 227 TRP A C 1
ATOM 1749 O O . TRP A 1 227 ? 15.487 -9.026 -5.733 1.00 44.25 227 TRP A O 1
ATOM 1759 N N . LEU A 1 228 ? 15.701 -9.611 -7.926 1.00 46.91 228 LEU A N 1
ATOM 1760 C CA . LEU A 1 228 ? 15.845 -8.332 -8.652 1.00 46.91 228 LEU A CA 1
ATOM 1761 C C . LEU A 1 228 ? 17.113 -8.321 -9.529 1.00 46.91 228 LEU A C 1
ATOM 1763 O O . LEU A 1 228 ? 18.166 -8.844 -9.170 1.00 46.91 228 LEU A O 1
ATOM 1767 N N . SER A 1 229 ? 16.978 -7.672 -10.688 1.00 49.50 229 SER A N 1
ATOM 1768 C CA . SER A 1 229 ? 18.068 -7.246 -11.579 1.00 49.50 229 SER A CA 1
ATOM 1769 C C . SER A 1 229 ? 19.193 -6.498 -10.827 1.00 49.50 229 SER A C 1
ATOM 1771 O O . SER A 1 229 ? 18.990 -6.070 -9.693 1.00 49.50 229 SER A O 1
ATOM 1773 N N . ASP A 1 230 ? 20.366 -6.291 -11.454 1.00 54.03 230 ASP A N 1
ATOM 1774 C CA . ASP A 1 230 ? 21.618 -5.689 -10.907 1.00 54.03 230 ASP A CA 1
ATOM 1775 C C . ASP A 1 230 ? 21.495 -4.304 -10.196 1.00 54.03 230 ASP A C 1
ATOM 1777 O O . ASP A 1 230 ? 22.496 -3.649 -9.891 1.00 54.03 230 ASP A O 1
ATOM 1781 N N . TYR A 1 231 ? 20.285 -3.806 -9.951 1.00 56.22 231 TYR A N 1
ATOM 1782 C CA . TYR A 1 231 ? 19.960 -2.441 -9.560 1.00 56.22 231 TYR A CA 1
ATOM 1783 C C . TYR A 1 231 ? 19.312 -2.289 -8.162 1.00 56.22 231 TYR A C 1
ATOM 1785 O O . TYR A 1 231 ? 19.064 -1.155 -7.741 1.00 56.22 231 TYR A O 1
ATOM 1793 N N . GLY A 1 232 ? 19.030 -3.378 -7.432 1.00 59.84 232 GLY A N 1
ATOM 1794 C CA . GLY A 1 232 ? 18.410 -3.341 -6.095 1.00 59.84 232 GLY A CA 1
ATOM 1795 C C . GLY A 1 232 ? 19.385 -3.080 -4.931 1.00 59.84 232 GLY A C 1
ATOM 1796 O O . GLY A 1 232 ? 20.560 -3.440 -4.987 1.00 59.84 232 GLY A O 1
ATOM 1797 N N . ARG A 1 233 ? 18.902 -2.465 -3.843 1.00 68.06 233 ARG A N 1
ATOM 1798 C CA . ARG A 1 233 ? 19.602 -2.350 -2.544 1.00 68.06 233 ARG A CA 1
ATOM 1799 C C . ARG A 1 233 ? 18.957 -3.266 -1.517 1.00 68.06 233 ARG A C 1
ATOM 1801 O O . ARG A 1 233 ? 17.741 -3.198 -1.401 1.00 68.06 233 ARG A O 1
ATOM 1808 N N . SER A 1 234 ? 19.742 -4.031 -0.757 1.00 70.50 234 SER A N 1
ATOM 1809 C CA . SER A 1 234 ? 19.257 -4.924 0.307 1.00 70.50 234 SER A CA 1
ATOM 1810 C C . SER A 1 234 ? 19.576 -4.390 1.704 1.00 70.50 234 SER A C 1
ATOM 1812 O O . SER A 1 234 ? 20.732 -4.063 1.973 1.00 70.50 234 SER A O 1
ATOM 1814 N N . GLU A 1 235 ? 18.603 -4.369 2.611 1.00 67.31 235 GLU A N 1
ATOM 1815 C CA . GLU A 1 235 ? 18.764 -3.851 3.977 1.00 67.31 235 GLU A CA 1
ATOM 1816 C C . GLU A 1 235 ? 17.867 -4.625 4.973 1.00 67.31 235 GLU A C 1
ATOM 1818 O O . GLU A 1 235 ? 16.863 -5.227 4.578 1.00 67.31 235 GLU A O 1
ATOM 1823 N N . PRO A 1 236 ? 18.182 -4.631 6.281 1.00 70.00 236 PRO A N 1
ATOM 1824 C CA . PRO A 1 236 ? 17.270 -5.124 7.308 1.00 70.00 236 PRO A CA 1
ATOM 1825 C C . PRO A 1 236 ? 16.135 -4.122 7.587 1.00 70.00 236 PRO A C 1
ATOM 1827 O O . PRO A 1 236 ? 16.307 -2.902 7.526 1.00 70.00 236 PRO A O 1
ATOM 1830 N N . VAL A 1 237 ? 14.968 -4.644 7.943 1.00 66.94 237 VAL A N 1
ATOM 1831 C CA . VAL A 1 237 ? 13.794 -3.902 8.402 1.00 66.94 237 VAL A CA 1
ATOM 1832 C C . VAL A 1 237 ? 13.972 -3.600 9.899 1.00 66.94 237 VAL A C 1
ATOM 1834 O O . VAL A 1 237 ? 14.230 -4.514 10.685 1.00 66.94 237 VAL A O 1
ATOM 1837 N N . PRO A 1 238 ? 13.826 -2.340 10.351 1.00 73.44 238 PRO A N 1
ATOM 1838 C CA . PRO A 1 238 ? 13.803 -2.002 11.772 1.00 73.44 238 PRO A CA 1
ATOM 1839 C C . PRO A 1 238 ? 12.689 -2.755 12.506 1.00 73.44 238 PRO A C 1
ATOM 1841 O O . PRO A 1 238 ? 11.589 -2.887 11.973 1.00 73.44 238 PRO A O 1
ATOM 1844 N N . ALA A 1 239 ? 12.932 -3.198 13.740 1.00 65.44 239 ALA A N 1
ATOM 1845 C CA . ALA A 1 239 ? 11.921 -3.899 14.531 1.00 65.44 239 ALA A CA 1
ATOM 1846 C C . ALA A 1 239 ? 10.629 -3.067 14.665 1.00 65.44 239 ALA A C 1
ATOM 1848 O O . ALA A 1 239 ? 10.690 -1.868 14.930 1.00 65.44 239 ALA A O 1
ATOM 1849 N N . ILE A 1 240 ? 9.473 -3.706 14.473 1.00 63.41 240 ILE A N 1
ATOM 1850 C CA . ILE A 1 240 ? 8.144 -3.115 14.692 1.00 63.41 240 ILE A CA 1
ATOM 1851 C C . ILE A 1 240 ? 7.677 -3.537 16.085 1.00 63.41 240 ILE A C 1
ATOM 1853 O O . ILE A 1 240 ? 7.929 -4.668 16.512 1.00 63.41 240 ILE A O 1
ATOM 1857 N N . ARG A 1 241 ? 7.015 -2.640 16.821 1.00 57.47 241 ARG A N 1
ATOM 1858 C CA . ARG A 1 241 ? 6.419 -3.006 18.110 1.00 57.47 241 ARG A CA 1
ATOM 1859 C C . ARG A 1 241 ? 5.231 -3.943 17.861 1.00 57.47 241 ARG A C 1
ATOM 1861 O O . ARG A 1 241 ? 4.357 -3.572 17.083 1.00 57.47 241 ARG A O 1
ATOM 1868 N N . PRO A 1 242 ? 5.176 -5.128 18.492 1.00 49.50 242 PRO A N 1
ATOM 1869 C CA . PRO A 1 242 ? 4.029 -6.010 18.343 1.00 49.50 242 PRO A CA 1
ATOM 1870 C C . PRO A 1 242 ? 2.766 -5.314 18.854 1.00 49.50 242 PRO A C 1
ATOM 1872 O O . PRO A 1 242 ? 2.757 -4.756 19.953 1.00 49.50 242 PRO A O 1
ATOM 1875 N N . ILE A 1 243 ? 1.710 -5.372 18.047 1.00 56.53 243 ILE A N 1
ATOM 1876 C CA . ILE A 1 243 ? 0.370 -4.933 18.424 1.00 56.53 243 ILE A CA 1
ATOM 1877 C C . ILE A 1 243 ? -0.227 -6.064 19.250 1.00 56.53 243 ILE A C 1
ATOM 1879 O O . ILE A 1 243 ? -0.634 -7.097 18.726 1.00 56.53 243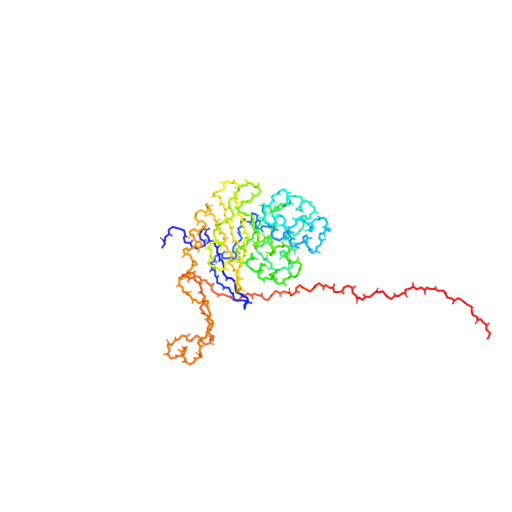 ILE A O 1
ATOM 1883 N N . ILE A 1 244 ? -0.193 -5.904 20.568 1.00 50.59 244 ILE A N 1
ATOM 1884 C CA . ILE A 1 244 ? -0.906 -6.783 21.487 1.00 50.59 244 ILE A CA 1
ATOM 1885 C C . ILE A 1 244 ? -2.163 -6.012 21.886 1.00 50.59 244 ILE A C 1
ATOM 1887 O O . ILE A 1 244 ? -2.022 -4.965 22.520 1.00 50.59 244 ILE A O 1
ATOM 1891 N N . PRO A 1 245 ? -3.372 -6.476 21.522 1.00 46.72 245 PRO A N 1
ATOM 1892 C CA . PRO A 1 245 ? -4.593 -5.945 22.108 1.00 46.72 245 PRO A CA 1
ATOM 1893 C C . PRO A 1 245 ? -4.479 -6.095 23.626 1.00 46.72 245 PRO A C 1
ATOM 1895 O O . PRO A 1 245 ? -4.245 -7.207 24.107 1.00 46.72 245 PRO A O 1
ATOM 1898 N N . GLU A 1 246 ? -4.570 -4.997 24.378 1.00 47.50 246 GLU A N 1
ATOM 1899 C CA . GLU A 1 246 ? -4.620 -5.094 25.835 1.00 47.50 246 GLU A CA 1
ATOM 1900 C C . GLU A 1 246 ? -5.851 -5.928 26.208 1.00 47.50 246 GLU A C 1
ATOM 1902 O O . GLU A 1 246 ? -6.982 -5.600 25.848 1.00 47.50 246 GLU A O 1
ATOM 1907 N N . ASP A 1 247 ? -5.616 -7.059 26.875 1.00 41.28 247 ASP A N 1
ATOM 1908 C CA . ASP A 1 247 ? -6.683 -7.855 27.464 1.00 41.28 247 ASP A CA 1
ATOM 1909 C C . ASP A 1 247 ? -7.226 -7.018 28.627 1.00 41.28 247 ASP A C 1
ATOM 1911 O O . ASP A 1 247 ? -6.556 -6.842 29.647 1.00 41.28 247 ASP A O 1
ATOM 1915 N N . ASP A 1 248 ? -8.403 -6.424 28.428 1.00 44.66 248 ASP A N 1
ATOM 1916 C CA . ASP A 1 248 ? -9.082 -5.523 29.363 1.00 44.66 248 ASP A CA 1
ATOM 1917 C C . ASP A 1 248 ? -9.660 -6.328 30.548 1.00 44.66 248 ASP A C 1
ATOM 1919 O O . ASP A 1 248 ? -10.868 -6.416 30.794 1.00 44.66 248 ASP A O 1
ATOM 1923 N N . THR A 1 249 ? -8.767 -7.013 31.262 1.00 46.28 249 THR A N 1
ATOM 1924 C CA . THR A 1 249 ? -9.050 -7.786 32.466 1.00 46.28 249 THR A CA 1
ATOM 1925 C C . THR A 1 249 ? -8.036 -7.466 33.556 1.00 46.28 249 THR A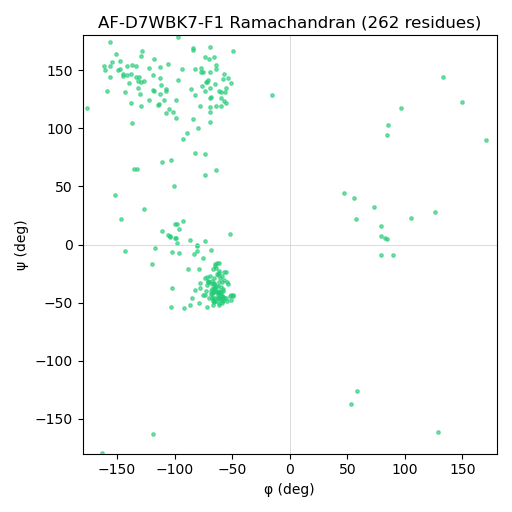 C 1
ATOM 1927 O O . THR A 1 249 ? -7.300 -8.346 33.991 1.00 46.28 249 THR A O 1
ATOM 1930 N N . ASP A 1 250 ? -8.024 -6.231 34.055 1.00 42.31 250 ASP A N 1
ATOM 1931 C CA . ASP A 1 250 ? -7.841 -6.033 35.495 1.00 42.31 250 ASP A CA 1
ATOM 1932 C C . ASP A 1 250 ? -8.370 -4.670 35.956 1.00 42.31 250 ASP A C 1
ATOM 1934 O O . ASP A 1 250 ? -8.069 -3.640 35.360 1.00 42.31 250 ASP A O 1
ATOM 1938 N N . GLY A 1 251 ? -9.159 -4.659 37.033 1.00 38.81 251 GLY A N 1
ATOM 1939 C CA . GLY A 1 251 ? -9.665 -3.419 37.635 1.00 38.81 251 GLY A CA 1
ATOM 1940 C C . GLY A 1 251 ? -11.180 -3.311 37.819 1.00 38.81 251 GLY A C 1
ATOM 1941 O O . GLY A 1 251 ? -11.716 -2.206 37.851 1.00 38.81 251 GLY A O 1
ATOM 1942 N N . ARG A 1 252 ? -11.897 -4.428 37.988 1.00 41.44 252 ARG A N 1
ATOM 1943 C CA . ARG A 1 252 ? -13.165 -4.423 38.741 1.00 41.44 252 ARG A CA 1
ATOM 1944 C C . ARG A 1 252 ? -12.929 -5.020 40.123 1.00 41.44 252 ARG A C 1
ATOM 1946 O O . ARG A 1 252 ? -13.392 -6.118 40.407 1.00 41.44 252 ARG A O 1
ATOM 1953 N N . ASP A 1 253 ? -12.244 -4.257 40.969 1.00 40.38 253 ASP A N 1
ATOM 1954 C CA . ASP A 1 253 ? -12.370 -4.413 42.413 1.00 40.38 253 ASP A CA 1
ATOM 1955 C C . ASP A 1 253 ? -13.339 -3.356 42.942 1.00 40.38 253 ASP A C 1
ATOM 1957 O O . ASP A 1 253 ? -13.244 -2.157 42.685 1.00 40.38 253 ASP A O 1
ATOM 1961 N N . THR A 1 254 ? -14.346 -3.883 43.615 1.00 38.62 254 THR A N 1
ATOM 1962 C CA . THR A 1 254 ? -15.550 -3.254 44.133 1.00 38.62 254 THR A CA 1
ATOM 1963 C C . THR A 1 254 ? -15.248 -2.214 45.212 1.00 38.62 254 THR A C 1
ATOM 1965 O O . THR A 1 254 ? -14.784 -2.569 46.295 1.00 38.62 254 THR A O 1
ATOM 1968 N N . GLU A 1 255 ? -15.615 -0.955 44.975 1.00 39.28 255 GLU A N 1
ATOM 1969 C CA . GLU A 1 255 ? -16.070 -0.081 46.056 1.00 39.28 255 GLU A CA 1
ATOM 1970 C C . GLU A 1 255 ? -17.558 -0.360 46.287 1.00 39.28 255 GLU A C 1
ATOM 1972 O O . GLU A 1 255 ? -18.394 0.029 45.479 1.00 39.28 255 GLU A O 1
ATOM 1977 N N . ASP A 1 256 ? -17.881 -1.019 47.398 1.00 43.97 256 ASP A N 1
ATOM 1978 C CA . ASP A 1 256 ? -19.142 -0.779 48.093 1.00 43.97 256 ASP A CA 1
ATOM 1979 C C . ASP A 1 256 ? -18.822 -0.527 49.567 1.00 43.97 256 ASP A C 1
ATOM 1981 O O . ASP A 1 256 ? -18.199 -1.330 50.264 1.00 43.97 256 ASP A O 1
ATOM 1985 N N . ALA A 1 257 ? -19.201 0.672 49.988 1.00 43.59 257 ALA A N 1
ATOM 1986 C CA . ALA A 1 257 ? -19.108 1.177 51.337 1.00 43.59 257 ALA A CA 1
ATOM 1987 C C . ALA A 1 257 ? -20.317 0.736 52.179 1.00 43.59 257 ALA A C 1
ATOM 1989 O O . ALA A 1 257 ? -21.358 0.354 51.653 1.00 43.59 257 ALA A O 1
ATOM 1990 N N . ASP A 1 258 ? -20.178 0.978 53.483 1.00 42.66 258 ASP A N 1
ATOM 1991 C CA . ASP A 1 258 ? -21.229 1.023 54.50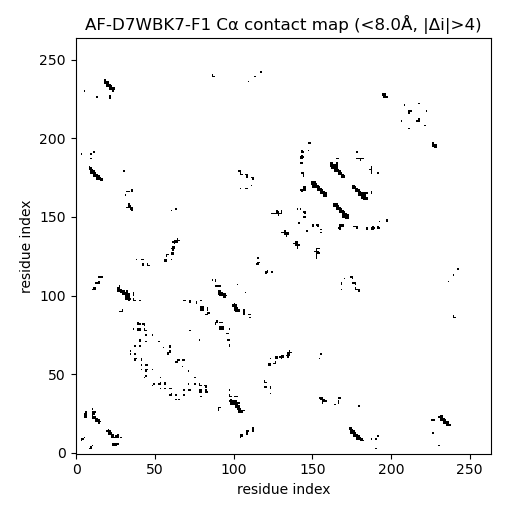7 1.00 42.66 258 ASP A CA 1
ATOM 1992 C C . ASP A 1 258 ? -21.616 -0.347 55.098 1.00 42.66 258 ASP A C 1
ATOM 1994 O O . ASP A 1 258 ? -22.529 -1.025 54.643 1.00 42.66 258 ASP A O 1
ATOM 1998 N N . ASP A 1 259 ? -20.984 -0.690 56.224 1.00 43.97 259 ASP A N 1
ATOM 1999 C CA . ASP A 1 259 ? -21.802 -1.049 57.378 1.00 43.97 259 ASP A CA 1
ATOM 2000 C C . ASP A 1 259 ? -21.225 -0.433 58.656 1.00 43.97 259 ASP A C 1
ATOM 2002 O O . ASP A 1 259 ? -20.054 -0.593 59.018 1.00 43.97 259 ASP A O 1
ATOM 2006 N N . ARG A 1 260 ? -22.089 0.360 59.281 1.00 47.50 260 ARG A N 1
ATOM 2007 C CA . ARG A 1 260 ? -21.935 0.961 60.599 1.00 47.50 260 ARG A CA 1
ATOM 2008 C C . ARG A 1 260 ? -22.381 -0.052 61.654 1.00 47.50 260 ARG A C 1
ATOM 2010 O O . ARG A 1 260 ? -23.072 -1.015 61.354 1.00 47.50 260 ARG A O 1
ATOM 2017 N N . ASP A 1 261 ? -22.047 0.285 62.895 1.00 44.69 261 ASP A N 1
ATOM 2018 C CA . ASP A 1 261 ? -22.580 -0.256 64.150 1.00 44.69 261 ASP A CA 1
ATOM 2019 C C . ASP A 1 261 ? -21.926 -1.542 64.687 1.00 44.69 261 ASP A C 1
ATOM 2021 O O . ASP A 1 261 ? -22.236 -2.658 64.283 1.00 44.69 261 ASP A O 1
ATOM 2025 N N . ALA A 1 262 ? -21.079 -1.383 65.711 1.00 44.69 262 ALA A N 1
ATOM 2026 C CA . ALA A 1 262 ? -21.494 -1.653 67.094 1.00 44.69 262 ALA A CA 1
ATOM 2027 C C . ALA A 1 262 ? -20.373 -1.309 68.098 1.00 44.69 262 ALA A C 1
ATOM 2029 O O . ALA A 1 262 ? -19.304 -1.919 68.093 1.00 44.69 262 ALA A O 1
ATOM 2030 N N . ASP A 1 263 ? -20.664 -0.341 68.970 1.00 54.03 263 ASP A N 1
ATOM 2031 C CA . ASP A 1 263 ? -20.119 -0.253 70.327 1.00 54.03 263 ASP A CA 1
ATOM 2032 C C . ASP A 1 263 ? -20.686 -1.412 71.177 1.00 54.03 263 ASP A C 1
ATOM 2034 O O . ASP A 1 263 ? -21.907 -1.584 71.205 1.00 54.03 263 ASP A O 1
ATOM 2038 N N . ASP A 1 264 ? -19.811 -2.196 71.825 1.00 49.22 264 ASP A N 1
ATOM 2039 C CA . ASP A 1 264 ? -19.814 -2.623 73.253 1.00 49.22 264 ASP A CA 1
ATOM 2040 C C . ASP A 1 264 ? -18.768 -3.733 73.514 1.00 49.22 264 ASP A C 1
ATOM 2042 O O . ASP A 1 264 ? -18.825 -4.804 72.862 1.00 49.22 264 ASP A O 1
#

Mean predicted aligned error: 10.43 Å

Foldseek 3Di:
DPPQPFPPFKKKKKAFLVQKMKIFPCQFPKDQCALVLLLQLLLLCLVPNDPVLVVCSLVCQQQVDPVSQQVSCVVCVCRFVVSCVQFVQVNWDDPSGSRRIIHGNVSSFSSCSQCVPPPSCVSNNNSFLNHDCHHPVRHGDCAAPNPDPQWRGKGWGADPVQFAKIKMWTDGDTIIMIMIGGTHRVSRRVSNPQWFDPPDPPPDDDDDPVVCVVVPNDPPDRDDDDTTDPRMDMDGHPDRDRDDDPPPPDDPDDDDDDDDDDDD

Nearest PDB structures (foldseek):
  4rye-assembly4_D  TM=7.221E-01  e=1.088E-06  Mycobacterium tuberculosis H37Rv
  5zqd-assembly2_B  TM=6.903E-01  e=5.931E-06  Listeria monocytogenes EGD-e
  3mfd-assembly1_A  TM=6.528E-01  e=3.438E-06  Bacillus subtilis
  3mfd-assembly2_B  TM=6.588E-01  e=4.945E-06  Bacillus subtilis
  7sgz-assembly1_H  TM=6.247E-01  e=3.223E+00  Saccharomyces cerevisiae

Organism: NCBI:txid585529

pLDDT: mean 80.89, std 22.9, range [29.59, 98.88]